Protein AF-A0A1G6NNX4-F1 (afdb_monomer)

Structure (mmCIF, N/CA/C/O backbone):
data_AF-A0A1G6NNX4-F1
#
_entry.id   AF-A0A1G6NNX4-F1
#
loop_
_atom_site.group_PDB
_atom_site.id
_atom_site.type_symbol
_atom_site.label_atom_id
_atom_site.label_alt_id
_atom_site.label_comp_id
_atom_site.label_asym_id
_atom_site.label_entity_id
_atom_site.label_seq_id
_atom_site.pdbx_PDB_ins_code
_atom_site.Cartn_x
_atom_site.Cartn_y
_atom_site.Cartn_z
_atom_site.occupancy
_atom_site.B_iso_or_equiv
_atom_site.auth_seq_id
_atom_site.auth_comp_id
_atom_site.auth_asym_id
_atom_site.auth_atom_id
_atom_site.pdbx_PDB_model_num
ATOM 1 N N . MET A 1 1 ? 12.485 6.547 -35.575 1.00 37.53 1 MET A N 1
ATOM 2 C CA . MET A 1 1 ? 11.291 5.793 -36.028 1.00 37.53 1 MET A CA 1
ATOM 3 C C . MET A 1 1 ? 10.672 5.077 -34.836 1.00 37.53 1 MET A C 1
ATOM 5 O O . MET A 1 1 ? 11.383 4.336 -34.169 1.00 37.53 1 MET A O 1
ATOM 9 N N . SER A 1 2 ? 9.394 5.328 -34.527 1.00 41.88 2 SER A N 1
ATOM 10 C CA . SER A 1 2 ? 8.688 4.638 -33.439 1.00 41.88 2 SER A CA 1
ATOM 11 C C . SER A 1 2 ? 8.308 3.219 -33.876 1.00 41.88 2 SER A C 1
ATOM 13 O O . SER A 1 2 ? 7.898 2.990 -35.013 1.00 41.88 2 SER A O 1
ATOM 15 N N . VAL A 1 3 ? 8.489 2.235 -32.994 1.00 42.22 3 VAL A N 1
ATOM 16 C CA . VAL A 1 3 ? 8.144 0.841 -33.306 1.00 42.22 3 VAL A CA 1
ATOM 17 C C . VAL A 1 3 ? 6.621 0.710 -33.440 1.00 42.22 3 VAL A C 1
ATOM 19 O O . VAL A 1 3 ? 5.869 1.110 -32.543 1.00 42.22 3 VAL A O 1
ATOM 22 N N . VAL A 1 4 ? 6.185 0.123 -34.560 1.00 41.25 4 VAL A N 1
ATOM 23 C CA . VAL A 1 4 ? 4.782 -0.152 -34.914 1.00 41.25 4 VAL A CA 1
ATOM 24 C C . VAL A 1 4 ? 4.083 -0.901 -33.771 1.00 41.25 4 VAL A C 1
ATOM 26 O O . VAL A 1 4 ? 4.628 -1.873 -33.249 1.00 41.25 4 VAL A O 1
ATOM 29 N N . LYS A 1 5 ? 2.873 -0.464 -33.375 1.00 49.34 5 LYS A N 1
ATOM 30 C CA . LYS A 1 5 ? 2.101 -1.022 -32.238 1.00 49.34 5 LYS A CA 1
ATOM 31 C C . LYS A 1 5 ? 2.010 -2.557 -32.246 1.00 49.34 5 LYS A C 1
ATOM 33 O O . LYS A 1 5 ? 2.054 -3.151 -31.176 1.00 49.34 5 LYS A O 1
ATOM 38 N N . SER A 1 6 ? 1.942 -3.178 -33.424 1.00 43.91 6 SER A N 1
ATOM 39 C CA . SER A 1 6 ? 1.841 -4.632 -33.621 1.00 43.91 6 SER A CA 1
ATOM 40 C C . SER A 1 6 ? 3.131 -5.416 -33.350 1.00 43.91 6 SER A C 1
ATOM 42 O O . SER A 1 6 ? 3.072 -6.627 -33.182 1.00 43.91 6 SER A O 1
ATOM 44 N N . ARG A 1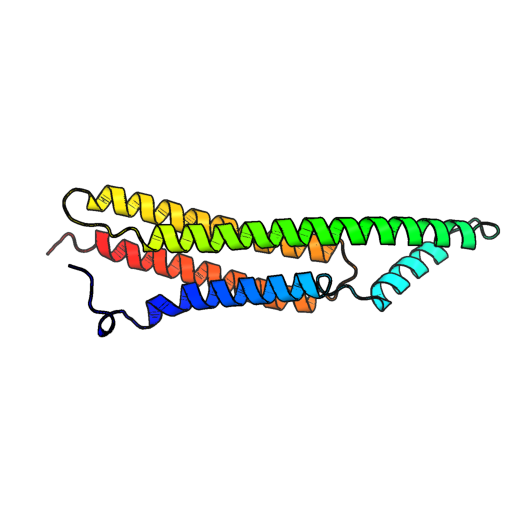 7 ? 4.294 -4.752 -33.286 1.00 41.12 7 ARG A N 1
ATOM 45 C CA . ARG A 1 7 ? 5.594 -5.371 -32.961 1.00 41.12 7 ARG A CA 1
ATOM 46 C C . ARG A 1 7 ? 6.024 -5.147 -31.510 1.00 41.12 7 ARG A C 1
ATOM 48 O O . ARG A 1 7 ? 7.146 -5.480 -31.136 1.00 41.12 7 ARG A O 1
ATOM 55 N N . ARG A 1 8 ? 5.155 -4.565 -30.679 1.00 49.53 8 ARG A N 1
ATOM 56 C CA . ARG A 1 8 ? 5.388 -4.472 -29.234 1.00 49.53 8 ARG A CA 1
ATOM 57 C C . ARG A 1 8 ? 5.114 -5.851 -28.644 1.00 49.53 8 ARG A C 1
ATOM 59 O O . ARG A 1 8 ? 3.991 -6.332 -28.751 1.00 49.53 8 ARG A O 1
ATOM 66 N N . SER A 1 9 ? 6.126 -6.480 -28.045 1.00 41.88 9 SER A N 1
ATOM 67 C CA . SER A 1 9 ? 5.921 -7.723 -27.294 1.00 41.88 9 SER A CA 1
ATOM 68 C C . SER A 1 9 ? 4.772 -7.521 -26.288 1.00 41.88 9 SER A C 1
ATOM 70 O O . SER A 1 9 ? 4.802 -6.520 -25.561 1.00 41.88 9 SER A O 1
ATOM 72 N N . PRO A 1 10 ? 3.763 -8.412 -26.233 1.00 43.78 10 PRO A N 1
ATOM 73 C CA . PRO A 1 10 ? 2.623 -8.291 -25.317 1.00 43.78 10 PRO A CA 1
ATOM 74 C C . PRO A 1 10 ? 3.049 -8.151 -23.843 1.00 43.78 10 PRO A C 1
ATOM 76 O O . PRO A 1 10 ? 2.385 -7.454 -23.076 1.00 43.78 10 PRO A O 1
ATOM 79 N N . HIS A 1 11 ? 4.229 -8.677 -23.494 1.00 47.66 11 HIS A N 1
ATOM 80 C CA . HIS A 1 11 ? 4.877 -8.559 -22.184 1.00 47.66 11 HIS A CA 1
ATOM 81 C C . HIS A 1 11 ? 5.121 -7.096 -21.733 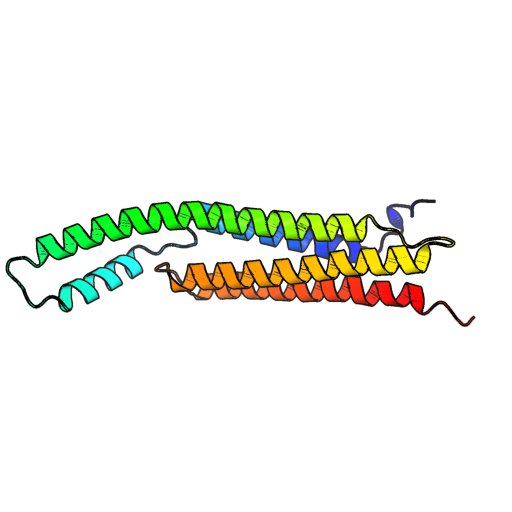1.00 47.66 11 HIS A C 1
ATOM 83 O O . HIS A 1 11 ? 5.230 -6.818 -20.539 1.00 47.66 11 HIS A O 1
ATOM 89 N N . ASN A 1 12 ? 5.165 -6.119 -22.650 1.00 54.16 12 ASN A N 1
ATOM 90 C CA . ASN A 1 12 ? 5.410 -4.712 -22.298 1.00 54.16 12 ASN A CA 1
ATOM 91 C C . ASN A 1 12 ? 4.206 -4.022 -21.628 1.00 54.16 12 ASN A C 1
ATOM 93 O O . ASN A 1 12 ? 4.378 -2.984 -20.991 1.00 54.16 12 ASN A O 1
ATOM 97 N N . PHE A 1 13 ? 2.992 -4.568 -21.759 1.00 68.31 13 PHE A N 1
ATOM 98 C CA . PHE A 1 13 ? 1.777 -3.955 -21.201 1.00 68.31 13 PHE A CA 1
ATOM 99 C C . PHE A 1 13 ? 1.342 -4.552 -19.858 1.00 68.31 13 PHE A C 1
ATOM 101 O O . PHE A 1 13 ? 0.475 -3.984 -19.189 1.00 68.31 13 PHE A O 1
ATOM 108 N N . GLU A 1 14 ? 1.945 -5.664 -19.440 1.00 85.38 14 GLU A N 1
ATOM 109 C CA . GLU A 1 14 ? 1.564 -6.369 -18.215 1.00 85.38 14 GLU A CA 1
ATOM 110 C C . GLU A 1 14 ? 1.992 -5.608 -16.960 1.00 85.38 14 GLU A C 1
ATOM 112 O O . GLU A 1 14 ? 1.170 -5.396 -16.070 1.00 85.38 14 GLU A O 1
ATOM 117 N N . THR A 1 15 ? 3.232 -5.110 -16.912 1.00 91.19 15 THR A N 1
ATOM 118 C CA . THR A 1 15 ? 3.739 -4.321 -15.777 1.00 91.19 15 THR A CA 1
ATOM 119 C C . THR A 1 15 ? 2.892 -3.070 -15.507 1.00 91.19 15 THR A C 1
ATOM 121 O O . THR A 1 15 ? 2.363 -2.953 -14.401 1.00 91.19 15 THR A O 1
ATOM 124 N N . PRO A 1 16 ? 2.645 -2.164 -16.480 1.00 91.19 16 PRO A N 1
ATOM 125 C CA . PRO A 1 16 ? 1.805 -0.992 -16.225 1.00 91.19 16 PRO A CA 1
ATOM 126 C C . PRO A 1 16 ? 0.355 -1.363 -15.879 1.00 91.19 16 PRO A C 1
ATOM 128 O O . PRO A 1 16 ? -0.298 -0.657 -15.108 1.00 91.19 16 PRO A O 1
ATOM 131 N N . ARG A 1 17 ? -0.174 -2.479 -16.404 1.00 92.50 17 ARG A N 1
ATOM 132 C CA . ARG A 1 17 ? -1.494 -2.991 -16.005 1.00 92.50 17 ARG A CA 1
ATOM 133 C C . ARG A 1 17 ? -1.503 -3.428 -14.539 1.00 92.50 17 ARG A C 1
ATOM 135 O O . ARG A 1 17 ? -2.420 -3.032 -13.822 1.00 92.50 17 ARG A O 1
ATOM 142 N N . LYS A 1 18 ? -0.495 -4.180 -14.090 1.00 94.94 18 LYS A N 1
ATOM 143 C CA . LYS A 1 18 ? -0.365 -4.630 -12.697 1.00 94.94 18 LYS A CA 1
ATOM 144 C C . LYS A 1 18 ? -0.232 -3.449 -11.735 1.00 94.94 18 LYS A C 1
ATOM 146 O O . LYS A 1 18 ? -0.946 -3.403 -10.739 1.00 94.94 18 LYS A O 1
ATOM 151 N N . LEU A 1 19 ? 0.578 -2.441 -12.072 1.00 96.19 19 LEU A N 1
ATOM 152 C CA . LEU A 1 19 ? 0.705 -1.218 -11.264 1.00 96.19 19 LEU A CA 1
ATOM 153 C C . LEU A 1 19 ? -0.636 -0.480 -11.110 1.00 96.19 19 LEU A C 1
ATOM 155 O O . LEU A 1 19 ? -0.984 -0.036 -10.015 1.00 96.19 19 LEU A O 1
ATOM 159 N N . ARG A 1 20 ? -1.436 -0.395 -12.184 1.00 95.31 20 ARG A N 1
ATOM 160 C CA . ARG A 1 20 ? -2.791 0.181 -12.123 1.00 95.31 20 ARG A CA 1
ATOM 161 C C . ARG A 1 20 ? -3.759 -0.660 -11.291 1.00 95.31 20 ARG A C 1
ATOM 163 O O . ARG A 1 20 ? -4.576 -0.083 -10.578 1.00 95.31 20 ARG A O 1
ATOM 170 N N . GLN A 1 21 ? -3.672 -1.989 -11.365 1.00 96.06 21 GLN A N 1
ATOM 171 C CA . GLN A 1 21 ? -4.478 -2.892 -10.535 1.00 96.06 21 GLN A CA 1
ATOM 172 C C . GLN A 1 21 ? -4.168 -2.705 -9.049 1.00 96.06 21 GLN A C 1
ATOM 174 O O . GLN A 1 21 ? -5.093 -2.496 -8.273 1.00 96.06 21 GLN A O 1
ATOM 179 N N . ILE A 1 22 ? -2.886 -2.664 -8.676 1.00 96.75 22 ILE A N 1
ATOM 180 C CA . ILE A 1 22 ? -2.453 -2.407 -7.295 1.00 96.75 22 ILE A CA 1
ATOM 181 C C . ILE A 1 22 ? -2.959 -1.045 -6.819 1.00 96.75 22 ILE A C 1
ATOM 183 O O . ILE A 1 22 ? -3.550 -0.945 -5.748 1.00 96.75 22 ILE A O 1
ATOM 187 N N . ARG A 1 23 ? -2.811 0.009 -7.635 1.00 97.06 23 ARG A N 1
ATOM 188 C CA . ARG A 1 23 ? -3.324 1.343 -7.288 1.00 97.06 23 ARG A CA 1
ATOM 189 C C . ARG A 1 23 ? -4.831 1.327 -7.037 1.00 97.06 23 ARG A C 1
ATOM 191 O O . ARG A 1 23 ? -5.293 1.972 -6.098 1.00 97.06 23 ARG A O 1
ATOM 198 N N . LYS A 1 24 ? -5.589 0.616 -7.876 1.00 96.75 24 LYS A N 1
ATOM 199 C CA . LYS A 1 24 ? -7.037 0.465 -7.712 1.00 96.75 24 LYS A CA 1
ATOM 200 C C . LYS A 1 24 ? -7.362 -0.266 -6.407 1.00 96.75 24 LYS A C 1
ATOM 202 O O . LYS A 1 24 ? -8.142 0.263 -5.627 1.00 96.75 24 LYS A O 1
ATOM 207 N N . ALA A 1 25 ? -6.706 -1.394 -6.143 1.00 95.56 25 ALA A N 1
ATOM 208 C CA . ALA A 1 25 ? -6.913 -2.183 -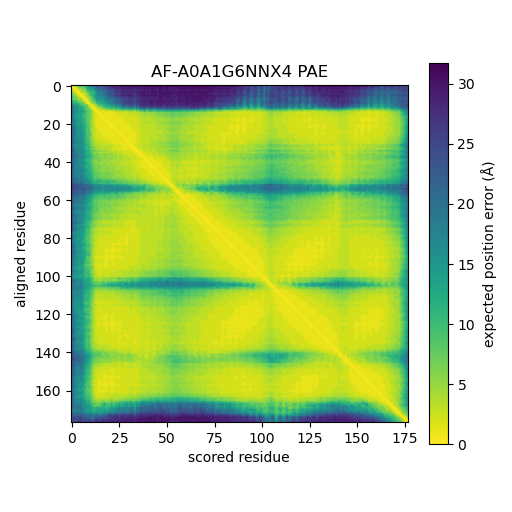4.932 1.00 95.56 25 ALA A CA 1
ATOM 209 C C . ALA A 1 25 ? -6.617 -1.373 -3.659 1.00 95.56 25 ALA A C 1
ATOM 211 O O . ALA A 1 25 ? -7.428 -1.351 -2.741 1.00 95.56 25 ALA A O 1
ATOM 212 N N . ILE A 1 26 ? -5.510 -0.625 -3.623 1.00 95.69 26 ILE A N 1
ATOM 213 C CA . ILE A 1 26 ? -5.164 0.242 -2.483 1.00 95.69 26 ILE A CA 1
ATOM 214 C C . ILE A 1 26 ? -6.184 1.373 -2.313 1.00 95.69 26 ILE A C 1
ATOM 216 O O . ILE A 1 26 ? -6.573 1.694 -1.194 1.00 95.69 26 ILE A O 1
ATOM 220 N N . THR A 1 27 ? -6.668 1.953 -3.415 1.00 95.69 27 THR A N 1
ATOM 221 C CA . THR A 1 27 ? -7.721 2.980 -3.357 1.00 95.69 27 THR A CA 1
ATOM 222 C C . THR A 1 27 ? -9.019 2.401 -2.789 1.00 95.69 27 THR A C 1
ATOM 224 O O . THR A 1 27 ? -9.650 3.028 -1.944 1.00 95.69 27 THR A O 1
ATOM 227 N N . GLU A 1 28 ? -9.405 1.196 -3.210 1.00 94.81 28 GLU A N 1
ATOM 228 C CA . GLU A 1 28 ? -10.568 0.481 -2.673 1.00 94.81 28 GLU A CA 1
ATOM 229 C C . GLU A 1 28 ? -10.382 0.126 -1.192 1.00 94.81 28 GLU A C 1
ATOM 231 O O . GLU A 1 28 ? -11.333 0.238 -0.420 1.00 94.81 28 GLU A O 1
ATOM 236 N N . MET A 1 29 ? -9.169 -0.242 -0.763 1.00 93.75 29 MET A N 1
ATOM 237 C CA . MET A 1 29 ? -8.858 -0.412 0.658 1.00 93.75 29 MET A CA 1
ATOM 238 C C . MET A 1 29 ? -9.078 0.898 1.415 1.00 93.75 29 MET A C 1
ATOM 240 O O . MET A 1 29 ? -9.809 0.889 2.398 1.00 93.75 29 MET A O 1
ATOM 244 N N . GLY A 1 30 ? -8.532 2.018 0.936 1.00 93.44 30 GLY A N 1
ATOM 245 C CA . GLY A 1 30 ? -8.702 3.332 1.563 1.00 93.44 30 GLY A CA 1
ATOM 246 C C . GLY A 1 30 ? -10.169 3.763 1.683 1.00 93.44 30 GLY A C 1
ATOM 247 O O . GLY A 1 30 ? -10.601 4.164 2.760 1.00 93.44 30 GLY A O 1
ATOM 248 N 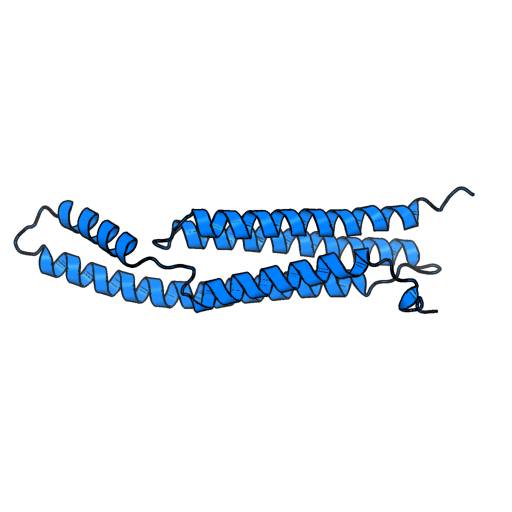N . ILE A 1 31 ? -10.967 3.599 0.618 1.00 92.31 31 ILE A N 1
ATOM 249 C CA . ILE A 1 31 ? -12.417 3.883 0.631 1.00 92.31 31 ILE A CA 1
ATOM 250 C C . ILE A 1 31 ? -13.136 3.060 1.710 1.00 92.31 31 ILE A C 1
ATOM 252 O O . ILE A 1 31 ? -14.022 3.569 2.390 1.00 92.31 31 ILE A O 1
ATOM 256 N N . ASN A 1 32 ? -12.726 1.806 1.901 1.00 91.50 32 ASN A N 1
ATOM 257 C CA . ASN A 1 32 ? -13.292 0.899 2.900 1.00 91.50 32 ASN A CA 1
ATOM 258 C C . ASN A 1 32 ? -12.605 1.007 4.276 1.00 91.50 32 ASN A C 1
ATOM 260 O O . ASN A 1 32 ? -12.593 0.039 5.040 1.00 91.50 32 ASN A O 1
ATOM 264 N N . GLY A 1 33 ? -11.977 2.147 4.588 1.00 92.06 33 GLY A N 1
ATOM 265 C CA . GLY A 1 33 ? -11.318 2.378 5.876 1.00 92.06 33 GLY A CA 1
ATOM 266 C C . GLY A 1 33 ? -10.180 1.396 6.148 1.00 92.06 33 GLY A C 1
ATOM 267 O O . GLY A 1 33 ? -10.007 0.938 7.275 1.00 92.06 33 GLY A O 1
ATOM 268 N N . PHE A 1 34 ? -9.462 0.992 5.099 1.00 92.94 34 PHE A N 1
ATOM 269 C CA . PHE A 1 34 ? -8.346 0.051 5.149 1.00 92.94 34 PHE A CA 1
ATOM 270 C C . PHE A 1 34 ? -8.699 -1.314 5.772 1.00 92.94 34 PHE A C 1
ATOM 272 O O . PHE A 1 34 ? -7.842 -2.041 6.277 1.00 92.94 34 PHE A O 1
ATOM 279 N N . GLY A 1 35 ? -9.975 -1.701 5.692 1.00 89.44 35 GLY A N 1
ATOM 280 C CA . GLY A 1 35 ? -10.465 -2.955 6.256 1.00 89.44 35 GLY A CA 1
ATOM 281 C C . GLY A 1 35 ? -10.651 -2.913 7.771 1.00 89.44 35 GLY A C 1
ATOM 282 O O . GLY A 1 35 ? -10.548 -3.966 8.402 1.00 89.44 35 GLY A O 1
ATOM 283 N N . TYR A 1 36 ? -10.906 -1.724 8.330 1.00 88.88 36 TYR A N 1
ATOM 284 C CA . TYR A 1 36 ? -11.307 -1.538 9.721 1.00 88.88 36 TYR A CA 1
ATOM 285 C C . TYR A 1 36 ? -12.402 -2.536 10.120 1.00 88.88 36 TYR A C 1
ATOM 287 O O . TYR A 1 36 ? -13.442 -2.650 9.468 1.00 88.88 36 TYR A O 1
ATOM 295 N N . ASP A 1 37 ? -12.152 -3.251 11.210 1.00 89.62 37 ASP A N 1
ATO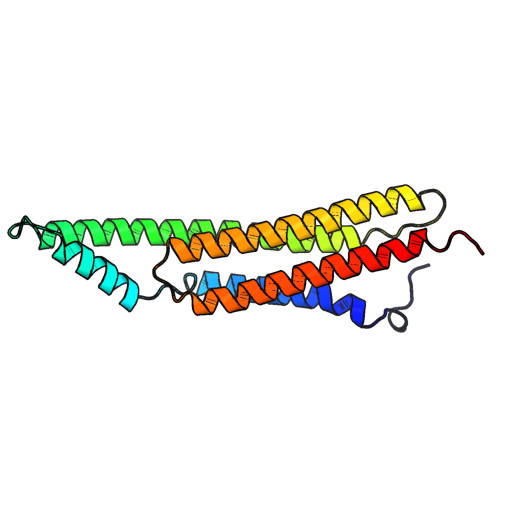M 296 C CA . ASP A 1 37 ? -13.013 -4.290 11.752 1.00 89.62 37 ASP A CA 1
ATOM 297 C C . ASP A 1 37 ? -13.556 -3.837 13.113 1.00 89.62 37 ASP A C 1
ATOM 299 O O . ASP A 1 37 ? -12.824 -3.702 14.103 1.00 89.62 37 ASP A O 1
ATOM 303 N N . LYS A 1 38 ? -14.870 -3.593 13.145 1.00 88.50 38 LYS A N 1
ATOM 304 C CA . LYS A 1 38 ? -15.576 -3.135 14.342 1.00 88.50 38 LYS A CA 1
ATOM 305 C C . LYS A 1 38 ? -15.507 -4.167 15.466 1.00 88.50 38 LYS A C 1
ATOM 307 O O . LYS A 1 38 ? -15.324 -3.779 16.613 1.00 88.50 38 LYS A O 1
ATOM 312 N N . GLU A 1 39 ? -15.619 -5.458 15.171 1.00 90.69 39 GLU A N 1
ATOM 313 C CA . GLU A 1 39 ? -15.599 -6.505 16.199 1.00 90.69 39 GLU A CA 1
ATOM 314 C C . GLU A 1 39 ? -14.225 -6.580 16.866 1.00 90.69 39 GLU A C 1
ATOM 316 O O . GLU A 1 39 ? -14.114 -6.635 18.092 1.00 90.69 39 GLU A O 1
ATOM 321 N N . ARG A 1 40 ? -13.153 -6.477 16.071 1.00 90.50 40 ARG A N 1
ATOM 322 C CA . ARG A 1 40 ? -11.783 -6.400 16.603 1.00 90.50 40 ARG A CA 1
ATOM 323 C C . ARG A 1 40 ? -11.550 -5.138 17.418 1.00 90.50 40 ARG A C 1
ATOM 325 O O . ARG A 1 40 ? -10.841 -5.193 18.424 1.00 90.50 40 ARG A O 1
ATOM 332 N N . TYR A 1 41 ? -12.109 -4.010 16.990 1.00 91.56 41 TYR A N 1
ATOM 333 C CA . TYR A 1 41 ? -12.053 -2.775 17.763 1.00 91.56 41 TYR A CA 1
ATOM 334 C C . TYR A 1 41 ? -12.747 -2.937 19.120 1.00 91.56 41 TYR A C 1
ATOM 336 O O . TYR A 1 41 ? -12.137 -2.650 20.148 1.00 91.56 41 TYR A O 1
ATOM 344 N N . GLU A 1 42 ? -13.971 -3.464 19.138 1.00 91.25 42 GLU A N 1
ATOM 345 C CA . GLU A 1 42 ? -14.719 -3.701 20.375 1.00 91.25 42 GLU A CA 1
ATOM 346 C C . GLU A 1 42 ? -13.978 -4.668 21.307 1.00 91.25 42 GLU A C 1
ATOM 348 O O . GLU A 1 42 ? -13.848 -4.393 22.497 1.00 91.25 42 GLU A O 1
ATOM 353 N N . ALA A 1 43 ? -13.367 -5.732 20.776 1.00 91.88 43 ALA A N 1
ATOM 354 C CA . ALA A 1 43 ? -12.530 -6.638 21.562 1.00 91.88 43 ALA A CA 1
ATOM 355 C C . ALA A 1 43 ? -11.295 -5.945 22.176 1.00 91.88 43 ALA A C 1
ATOM 357 O O . ALA A 1 43 ? -10.898 -6.270 23.297 1.00 91.88 43 ALA A O 1
ATOM 358 N N . ARG A 1 44 ? -10.674 -4.979 21.476 1.00 90.62 44 ARG A N 1
ATOM 359 C CA . ARG A 1 44 ? -9.586 -4.155 22.041 1.00 90.62 44 ARG A CA 1
ATOM 360 C C . ARG A 1 44 ? -10.099 -3.265 23.176 1.00 90.62 44 ARG A C 1
ATOM 362 O O . ARG A 1 44 ? -9.436 -3.173 24.207 1.00 90.62 44 ARG A O 1
ATOM 369 N N . ILE A 1 45 ? -11.266 -2.643 23.004 1.00 92.19 45 ILE A N 1
ATOM 370 C CA . ILE A 1 45 ? -11.884 -1.812 24.045 1.00 92.19 45 ILE A CA 1
ATOM 371 C C . ILE A 1 45 ? -12.280 -2.652 25.259 1.00 92.19 45 ILE A C 1
ATOM 373 O O . ILE A 1 45 ? -12.041 -2.217 26.380 1.00 92.19 45 ILE A O 1
ATOM 377 N N . GLN A 1 46 ? -12.814 -3.859 25.061 1.00 91.31 46 GLN A N 1
ATOM 378 C CA . GLN A 1 46 ? -13.172 -4.750 26.163 1.00 91.31 46 GLN A CA 1
ATOM 379 C C . GLN A 1 46 ? -11.942 -5.130 26.990 1.00 91.31 46 GLN A C 1
ATOM 381 O O . GLN A 1 46 ? -11.952 -4.961 28.202 1.00 91.31 46 GLN A O 1
ATOM 386 N N . LYS A 1 47 ? -10.837 -5.522 26.341 1.00 91.94 47 LYS A N 1
ATOM 387 C CA . LYS A 1 47 ? -9.569 -5.796 27.039 1.00 91.94 47 LYS A CA 1
ATOM 388 C C . LYS A 1 47 ? -9.066 -4.595 27.839 1.00 91.94 47 LYS A C 1
ATOM 390 O O . LYS A 1 47 ? -8.560 -4.760 28.944 1.00 91.94 47 LYS A O 1
ATOM 395 N N . PHE A 1 48 ? -9.202 -3.389 27.287 1.00 90.25 48 PHE A N 1
ATOM 396 C CA . PHE A 1 48 ? -8.886 -2.165 28.017 1.00 90.25 48 PHE A CA 1
ATOM 397 C C . PHE A 1 48 ? -9.819 -1.980 29.220 1.00 90.25 48 PHE A C 1
ATOM 399 O O . PHE A 1 48 ? -9.336 -1.747 30.323 1.00 90.25 48 PHE A O 1
ATOM 406 N N . ALA A 1 49 ? -11.129 -2.154 29.044 1.00 90.44 49 ALA A N 1
ATOM 407 C CA . ALA A 1 49 ? -12.107 -2.051 30.120 1.00 90.44 49 ALA A CA 1
ATOM 408 C C . ALA A 1 49 ? -11.843 -3.063 31.248 1.00 90.44 49 ALA A C 1
ATOM 410 O O . ALA A 1 49 ? -11.985 -2.727 32.422 1.00 90.44 49 ALA A O 1
ATOM 411 N N . ASP A 1 50 ? -11.428 -4.282 30.909 1.00 91.31 50 ASP A N 1
ATOM 412 C CA . ASP A 1 50 ? -11.088 -5.332 31.874 1.00 91.31 50 ASP A CA 1
ATOM 413 C C . ASP A 1 50 ? -9.816 -5.005 32.672 1.00 91.31 50 ASP A C 1
ATOM 415 O O . ASP A 1 50 ? -9.668 -5.455 33.805 1.00 91.31 50 ASP A O 1
ATOM 419 N N . SER A 1 51 ? -8.919 -4.180 32.120 1.00 90.31 51 SER A N 1
ATOM 420 C CA . SER A 1 51 ? -7.701 -3.723 32.805 1.00 90.31 51 SER A CA 1
ATOM 421 C C . SER A 1 51 ? -7.925 -2.575 33.802 1.00 90.31 51 SER A C 1
ATOM 423 O O . SER A 1 51 ? -7.017 -2.231 34.560 1.00 90.31 51 SER A O 1
ATOM 425 N N . ILE A 1 52 ? -9.117 -1.965 33.818 1.00 90.62 52 ILE A N 1
ATOM 426 C CA . ILE A 1 52 ? -9.432 -0.833 34.697 1.00 90.62 52 ILE A CA 1
ATOM 427 C C . ILE A 1 52 ? -9.755 -1.339 36.105 1.00 90.62 52 ILE A C 1
ATOM 429 O O . ILE A 1 52 ? -10.717 -2.076 36.309 1.00 90.62 52 ILE A O 1
ATOM 433 N N . THR A 1 53 ? -8.989 -0.873 37.091 1.00 86.94 53 THR A N 1
ATOM 434 C CA . THR A 1 53 ? -9.171 -1.196 38.516 1.00 86.94 53 THR A CA 1
ATOM 435 C C . THR A 1 53 ? -10.123 -0.244 39.247 1.00 86.94 53 THR A C 1
ATOM 437 O O . THR A 1 53 ? -10.687 -0.609 40.275 1.00 86.94 53 THR A O 1
ATOM 440 N N . ASN A 1 54 ? -10.328 0.973 38.731 1.00 83.62 54 ASN A N 1
ATOM 441 C CA . ASN A 1 54 ? -11.280 1.936 39.286 1.00 83.62 54 ASN A CA 1
ATOM 442 C C . ASN A 1 54 ? -12.687 1.671 38.728 1.00 83.62 54 ASN A C 1
ATOM 444 O O . ASN A 1 54 ? -13.049 2.180 37.666 1.00 83.62 54 ASN A O 1
ATOM 448 N N . PHE A 1 55 ? -13.461 0.857 39.445 1.00 80.31 55 PHE A N 1
ATOM 449 C CA . PHE A 1 55 ? -14.793 0.426 39.018 1.00 80.31 55 PHE A CA 1
ATOM 450 C C . PHE A 1 55 ? -15.826 1.561 38.973 1.00 80.31 55 PHE A C 1
ATOM 452 O O . PHE A 1 55 ? -16.667 1.554 38.081 1.00 80.31 55 PHE A O 1
ATOM 459 N N . GLU A 1 56 ? -15.738 2.556 39.862 1.00 82.75 56 GLU A N 1
ATOM 460 C CA . GLU A 1 56 ? -16.695 3.676 39.920 1.00 82.75 56 GLU A CA 1
ATOM 461 C C . GLU A 1 56 ? -16.627 4.569 38.679 1.00 82.75 56 GLU A C 1
ATOM 463 O O . GLU A 1 56 ? -17.643 5.068 38.207 1.00 82.75 56 GLU A O 1
ATOM 468 N N . ARG A 1 57 ? -15.426 4.746 38.119 1.00 86.94 57 ARG A N 1
ATOM 469 C CA . ARG A 1 57 ? -15.196 5.585 36.932 1.00 86.94 57 ARG A CA 1
ATOM 470 C C . ARG A 1 57 ? -14.965 4.782 35.658 1.00 86.94 57 ARG A C 1
ATOM 472 O O . ARG A 1 57 ? -14.589 5.351 34.633 1.00 86.94 57 ARG A O 1
ATOM 479 N N . LYS A 1 58 ? -15.157 3.462 35.707 1.00 87.44 58 LYS A N 1
ATOM 480 C CA . LYS A 1 58 ? -14.858 2.555 34.593 1.00 87.44 58 LYS A CA 1
ATOM 481 C C . LYS A 1 58 ? -15.568 2.986 33.312 1.00 87.44 58 LYS A C 1
ATOM 483 O O . LYS A 1 58 ? -14.919 3.126 32.276 1.00 87.44 58 LYS A O 1
ATOM 488 N N . ASP A 1 59 ? -16.864 3.264 33.403 1.00 88.25 59 ASP A N 1
ATOM 489 C CA . ASP A 1 59 ? -17.681 3.636 32.248 1.00 88.25 59 ASP A CA 1
ATOM 490 C C . ASP A 1 59 ? -17.265 4.992 31.659 1.00 88.25 59 ASP A C 1
ATOM 492 O O . ASP A 1 59 ? -17.131 5.121 30.441 1.00 88.25 59 ASP A O 1
ATOM 496 N N . GLU A 1 60 ? -16.952 5.978 32.507 1.00 91.50 60 GLU A N 1
ATOM 497 C CA . GLU A 1 60 ? -16.439 7.287 32.075 1.00 91.50 60 GLU A CA 1
ATOM 498 C C . GLU A 1 60 ? -15.099 7.163 31.334 1.00 91.50 60 GLU A C 1
ATOM 500 O O . GLU A 1 60 ? -14.893 7.776 30.282 1.00 91.50 60 GLU A O 1
ATOM 505 N N . ILE A 1 61 ? -14.175 6.357 31.871 1.00 90.00 61 ILE A N 1
ATOM 506 C CA . ILE A 1 61 ? -12.842 6.142 31.294 1.00 90.00 61 ILE A CA 1
ATOM 507 C C . ILE A 1 61 ? -12.961 5.446 29.935 1.00 90.00 61 ILE A C 1
ATOM 509 O O . ILE A 1 61 ? -12.323 5.867 28.965 1.00 90.00 61 ILE A O 1
ATOM 513 N N . VAL A 1 62 ? -13.799 4.410 29.840 1.00 91.94 62 VAL A N 1
ATOM 514 C CA . VAL A 1 62 ? -14.053 3.694 28.583 1.00 91.94 62 VAL A CA 1
ATOM 515 C C . VAL A 1 62 ? -14.702 4.619 27.551 1.00 91.94 62 VAL A C 1
ATOM 517 O O . VAL A 1 62 ? -14.269 4.627 26.397 1.00 91.94 62 VAL A O 1
ATOM 520 N N . ALA A 1 63 ? -15.684 5.435 27.943 1.00 92.00 63 ALA A N 1
ATOM 521 C CA . ALA A 1 63 ? -16.329 6.397 27.051 1.00 92.00 63 ALA A CA 1
ATOM 522 C C . ALA A 1 63 ? -15.335 7.444 26.518 1.00 92.00 63 ALA A C 1
ATOM 524 O O . ALA A 1 63 ? -15.271 7.681 25.310 1.00 92.00 63 ALA A O 1
ATOM 525 N N . SER A 1 64 ? -14.492 8.008 27.390 1.00 91.69 64 SER A N 1
ATOM 526 C CA . SER A 1 64 ? -13.442 8.953 26.987 1.00 91.69 64 SER A CA 1
ATOM 527 C C . SER A 1 64 ? -12.435 8.318 26.020 1.00 91.69 64 SER A C 1
ATOM 529 O O . SER A 1 64 ? -12.053 8.934 25.023 1.00 91.69 64 SER A O 1
ATOM 531 N N . MET A 1 65 ? -12.025 7.071 26.274 1.00 89.88 65 MET A N 1
ATOM 532 C CA . MET A 1 65 ? -11.113 6.329 25.399 1.00 89.88 65 MET A CA 1
ATOM 533 C C . MET A 1 65 ? -11.732 6.060 24.022 1.00 89.88 65 MET A C 1
ATOM 535 O O . MET A 1 65 ? -11.054 6.205 23.005 1.00 89.88 65 MET A O 1
ATOM 539 N N . ARG A 1 66 ? -13.022 5.706 23.967 1.00 93.00 66 ARG A N 1
ATOM 540 C CA . ARG A 1 66 ? -13.746 5.511 22.702 1.00 93.00 66 ARG A CA 1
ATOM 541 C C . ARG A 1 66 ? -13.749 6.778 21.857 1.00 93.00 66 ARG A C 1
ATOM 543 O O . ARG A 1 66 ? -13.429 6.699 20.673 1.00 93.00 66 ARG A O 1
ATOM 550 N N . GLU A 1 67 ? -14.043 7.927 22.460 1.00 91.94 67 GLU A N 1
ATOM 551 C CA . GLU A 1 67 ? -14.079 9.201 21.737 1.00 91.94 67 GLU A CA 1
ATOM 552 C C . GLU A 1 67 ? -12.695 9.582 21.192 1.00 91.94 67 GLU A C 1
ATOM 554 O O . GLU A 1 67 ? -12.553 9.888 20.007 1.00 91.94 67 GLU A O 1
ATOM 559 N N . LYS A 1 68 ? -11.645 9.450 22.015 1.00 90.56 68 LYS A N 1
ATOM 560 C CA . LYS A 1 68 ? -10.258 9.689 21.582 1.00 90.56 68 LYS A CA 1
ATOM 561 C C . LYS A 1 68 ? -9.843 8.757 20.445 1.00 90.56 68 LYS A C 1
ATOM 563 O O . LYS A 1 68 ? -9.293 9.217 19.449 1.00 90.56 68 LYS A O 1
ATOM 568 N N . ASN A 1 69 ? -10.143 7.463 20.562 1.00 90.94 69 ASN A N 1
ATOM 569 C CA . ASN A 1 69 ? -9.828 6.479 19.527 1.00 90.94 69 ASN A CA 1
ATOM 570 C C . ASN A 1 69 ? -10.579 6.759 18.223 1.00 90.94 69 ASN A C 1
ATOM 572 O O . ASN A 1 69 ? -10.004 6.621 17.148 1.00 90.94 69 ASN A O 1
ATOM 576 N N . LYS A 1 70 ? -11.851 7.160 18.300 1.00 90.00 70 LYS A N 1
ATOM 577 C CA . LYS A 1 70 ? -12.655 7.513 17.127 1.00 90.00 70 LYS A CA 1
ATOM 578 C C . LYS A 1 70 ? -12.066 8.718 16.395 1.00 90.00 70 LYS A C 1
ATOM 580 O O . LYS A 1 70 ? -11.883 8.651 15.181 1.00 90.00 70 LYS A O 1
ATOM 585 N N . ALA A 1 71 ? -11.740 9.786 17.125 1.00 91.88 71 ALA A N 1
ATOM 586 C CA . ALA A 1 71 ? -11.109 10.972 16.554 1.00 91.88 71 ALA A CA 1
ATOM 587 C C . ALA A 1 71 ? -9.746 10.636 15.926 1.00 91.88 71 ALA A C 1
ATOM 589 O O . ALA A 1 71 ? -9.482 11.008 14.783 1.00 91.88 71 ALA A O 1
ATOM 590 N N . TYR A 1 72 ? -8.919 9.862 16.636 1.00 92.38 72 TYR A N 1
ATOM 591 C CA . TYR A 1 72 ? -7.618 9.420 16.141 1.00 92.38 72 TYR A CA 1
ATOM 592 C C . TYR A 1 72 ? -7.740 8.594 14.858 1.00 92.38 72 TYR A C 1
ATOM 594 O O . TYR A 1 72 ? -7.109 8.932 13.863 1.00 92.38 72 TYR A O 1
ATOM 602 N N . TYR A 1 73 ? -8.584 7.555 14.836 1.00 92.38 73 TYR A N 1
ATOM 603 C CA . TYR A 1 73 ? -8.739 6.714 13.648 1.00 92.38 73 TYR A CA 1
ATOM 604 C C . TYR A 1 73 ? -9.314 7.472 12.456 1.00 92.38 73 TYR A C 1
ATOM 606 O O . TYR A 1 73 ? -8.909 7.204 11.330 1.00 92.38 73 TYR A O 1
ATOM 614 N N . SER A 1 74 ? -10.215 8.430 12.679 1.00 91.38 74 SER A N 1
ATOM 615 C CA . SER A 1 74 ? -10.727 9.276 11.600 1.00 91.38 74 SER A CA 1
ATOM 616 C C . SER A 1 74 ? -9.609 10.095 10.946 1.00 91.38 74 SER A C 1
ATOM 618 O O . SER A 1 74 ? -9.506 10.118 9.720 1.00 91.38 74 SER A O 1
ATOM 620 N N . ASN A 1 75 ? -8.761 10.739 11.752 1.00 94.31 75 ASN A N 1
ATOM 621 C CA . ASN A 1 75 ? -7.647 11.544 11.246 1.00 94.31 75 ASN A CA 1
ATOM 622 C C . ASN A 1 75 ? -6.577 10.666 10.590 1.00 94.31 75 ASN A C 1
ATOM 624 O O . ASN A 1 75 ? -6.167 10.937 9.466 1.00 94.31 75 ASN A O 1
ATOM 628 N N . PHE A 1 76 ? -6.216 9.563 11.247 1.00 94.62 76 PHE A N 1
ATOM 629 C CA . PHE A 1 76 ? -5.273 8.577 10.732 1.00 94.62 76 PHE A CA 1
ATOM 630 C C . PHE A 1 76 ? -5.707 8.051 9.360 1.00 94.62 76 PHE A C 1
ATOM 632 O O . PHE A 1 76 ? -4.947 8.108 8.403 1.00 94.62 76 PHE A O 1
ATOM 639 N N . LEU A 1 77 ? -6.962 7.611 9.214 1.00 94.44 77 LEU A N 1
ATOM 640 C CA . LEU A 1 77 ? -7.473 7.129 7.928 1.00 94.44 77 LEU A CA 1
ATOM 641 C C . LEU A 1 77 ? -7.377 8.195 6.834 1.00 94.44 77 LEU A C 1
ATOM 643 O O . LEU A 1 77 ? -7.035 7.870 5.699 1.00 94.44 77 LEU A O 1
ATOM 647 N N . HIS A 1 78 ? -7.674 9.454 7.156 1.00 94.75 78 HIS A N 1
ATOM 648 C CA . HIS A 1 78 ? -7.568 10.540 6.190 1.00 94.75 78 HIS A CA 1
ATOM 649 C C . HIS A 1 78 ? -6.126 10.729 5.699 1.00 94.75 78 HIS A C 1
ATOM 651 O O . HIS A 1 78 ? -5.893 10.763 4.489 1.00 94.75 78 HIS A O 1
ATOM 657 N N . GLU A 1 79 ? -5.172 10.809 6.624 1.00 96.50 79 GLU A N 1
ATOM 658 C CA . GLU A 1 79 ? -3.748 10.976 6.322 1.00 96.50 79 GLU A CA 1
ATOM 659 C C . GLU A 1 79 ? -3.214 9.803 5.491 1.00 96.50 79 GLU A C 1
ATOM 661 O O . GLU A 1 79 ? -2.633 10.006 4.422 1.00 96.50 79 GLU A O 1
ATOM 666 N N . GLU A 1 80 ? -3.514 8.573 5.900 1.00 96.12 80 GLU A N 1
ATOM 667 C CA . GLU A 1 80 ? -3.039 7.363 5.230 1.00 96.12 80 GLU A CA 1
ATOM 668 C C . GLU A 1 80 ? -3.609 7.197 3.816 1.00 96.12 80 GLU A C 1
ATOM 670 O O . GLU A 1 80 ? -2.915 6.758 2.894 1.00 96.12 80 GLU A O 1
ATOM 675 N N . ILE A 1 81 ? -4.861 7.607 3.578 1.00 96.25 81 ILE A N 1
ATOM 676 C CA . ILE A 1 81 ? -5.434 7.637 2.223 1.00 96.25 81 ILE A CA 1
ATOM 677 C C . ILE A 1 81 ? -4.644 8.597 1.324 1.00 96.25 81 ILE A C 1
ATOM 679 O O . ILE A 1 81 ? -4.405 8.292 0.151 1.00 96.25 81 ILE A O 1
ATOM 683 N N . VAL A 1 82 ? -4.243 9.759 1.844 1.00 97.25 82 VAL A N 1
ATOM 684 C CA . VAL A 1 82 ? -3.464 10.746 1.085 1.00 97.25 82 VAL A CA 1
ATOM 685 C C . VAL A 1 82 ? -2.060 10.212 0.800 1.00 97.25 82 VAL A C 1
ATOM 687 O O . VAL A 1 82 ? -1.651 10.182 -0.364 1.00 97.25 82 VAL A O 1
ATOM 690 N N . ILE A 1 83 ? -1.366 9.712 1.824 1.00 97.81 83 ILE A N 1
ATOM 691 C CA . ILE A 1 83 ? 0.004 9.187 1.725 1.00 97.81 83 ILE A CA 1
ATOM 692 C C . ILE A 1 83 ? 0.073 8.028 0.727 1.00 97.81 83 ILE A C 1
ATOM 694 O O . ILE A 1 83 ? 0.836 8.075 -0.243 1.00 97.81 83 ILE A O 1
ATOM 698 N N . THR A 1 84 ? -0.769 7.006 0.898 1.00 97.62 84 THR A N 1
ATOM 699 C CA . THR A 1 84 ? -0.773 5.825 0.018 1.00 97.62 84 THR A CA 1
ATOM 700 C C . THR A 1 84 ? -1.106 6.186 -1.433 1.00 97.62 84 THR A C 1
ATOM 702 O O . THR A 1 84 ? -0.491 5.663 -2.371 1.00 97.62 84 THR A O 1
ATOM 705 N N . ARG A 1 85 ? -2.033 7.130 -1.653 1.00 96.75 85 ARG A N 1
ATOM 706 C CA . ARG A 1 85 ? -2.365 7.649 -2.988 1.00 96.75 85 ARG A CA 1
ATOM 707 C C . ARG A 1 85 ? -1.178 8.358 -3.629 1.00 96.75 85 ARG A C 1
ATOM 709 O O . ARG A 1 85 ? -0.952 8.177 -4.830 1.00 96.75 85 ARG A O 1
ATOM 716 N N . ASP A 1 86 ? -0.443 9.158 -2.868 1.00 98.25 86 ASP A N 1
ATOM 717 C CA . ASP A 1 86 ? 0.709 9.904 -3.365 1.00 98.25 86 ASP A CA 1
ATOM 718 C C . ASP A 1 86 ? 1.889 8.990 -3.686 1.00 98.25 86 ASP A C 1
ATOM 720 O O . ASP A 1 86 ? 2.483 9.129 -4.757 1.00 98.25 86 ASP A O 1
ATOM 724 N N . ILE A 1 87 ? 2.159 7.976 -2.861 1.00 98.44 87 ILE A N 1
ATOM 725 C CA . ILE A 1 87 ? 3.162 6.957 -3.191 1.00 98.44 87 ILE A CA 1
ATOM 726 C C . ILE A 1 87 ? 2.783 6.239 -4.491 1.00 98.44 87 ILE A C 1
ATOM 728 O O . ILE A 1 87 ? 3.600 6.143 -5.406 1.00 98.44 87 ILE A O 1
ATOM 732 N N . MET A 1 88 ? 1.526 5.808 -4.649 1.00 97.94 88 MET A N 1
ATOM 733 C CA . MET A 1 88 ? 1.093 5.133 -5.879 1.00 97.94 88 MET A CA 1
ATOM 734 C C . MET A 1 88 ? 1.114 6.038 -7.119 1.00 97.94 88 MET A C 1
ATOM 736 O O . MET A 1 88 ? 1.287 5.543 -8.238 1.00 97.94 88 MET A O 1
ATOM 740 N N . ARG A 1 89 ? 0.953 7.358 -6.959 1.00 97.62 89 ARG A N 1
ATOM 741 C CA . ARG A 1 89 ? 1.183 8.325 -8.045 1.00 97.62 89 ARG A CA 1
ATOM 742 C C . ARG A 1 89 ? 2.654 8.340 -8.454 1.00 97.62 89 ARG A C 1
ATOM 744 O O . ARG A 1 89 ? 2.918 8.271 -9.651 1.00 97.62 89 ARG A O 1
ATOM 751 N N . LYS A 1 90 ? 3.580 8.366 -7.490 1.00 98.44 90 LYS A N 1
ATOM 752 C CA . LYS A 1 90 ? 5.029 8.324 -7.747 1.00 98.44 90 LYS A CA 1
ATOM 753 C C . LYS A 1 90 ? 5.452 7.023 -8.427 1.00 98.44 90 LYS A C 1
ATOM 755 O O . LYS A 1 90 ? 6.098 7.093 -9.462 1.00 98.44 90 LYS A O 1
ATOM 760 N N . VAL A 1 91 ? 4.981 5.863 -7.952 1.00 98.25 91 VAL A N 1
ATOM 761 C CA . VAL A 1 91 ? 5.219 4.554 -8.601 1.00 98.25 91 VAL A CA 1
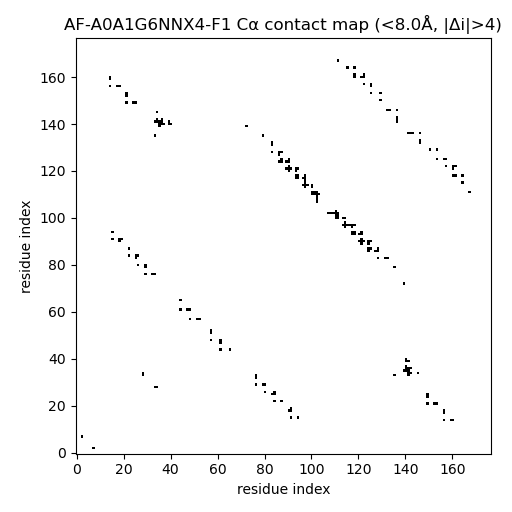ATOM 762 C C . VAL A 1 91 ? 4.895 4.604 -10.097 1.00 98.25 91 VAL A C 1
ATOM 764 O O . VAL A 1 91 ? 5.703 4.204 -10.932 1.00 98.25 91 VAL A O 1
ATOM 767 N N . ILE A 1 92 ? 3.703 5.094 -10.449 1.00 96.62 92 ILE A N 1
ATOM 768 C CA . ILE A 1 92 ? 3.273 5.156 -11.851 1.00 96.62 92 ILE A CA 1
ATOM 769 C C . ILE A 1 92 ? 4.081 6.200 -12.623 1.00 96.62 92 ILE A C 1
ATOM 771 O O . ILE A 1 92 ? 4.478 5.927 -13.751 1.00 96.62 92 ILE A O 1
ATOM 775 N N . CYS A 1 93 ? 4.331 7.368 -12.030 1.00 96.94 93 CYS A N 1
ATOM 776 C CA . CYS A 1 93 ? 5.096 8.443 -12.657 1.00 96.94 93 CYS A CA 1
ATOM 777 C C . CYS A 1 93 ? 6.503 7.970 -13.041 1.00 96.94 93 CYS A C 1
ATOM 779 O O . CYS A 1 93 ? 6.863 8.025 -14.212 1.00 96.94 93 CYS A O 1
ATOM 781 N N . GLU A 1 94 ? 7.246 7.408 -12.087 1.00 97.62 94 GLU A N 1
ATOM 782 C CA . GLU A 1 94 ? 8.604 6.906 -12.312 1.00 97.62 94 GLU A CA 1
ATOM 783 C C . GLU A 1 94 ? 8.637 5.801 -13.372 1.00 97.62 94 GLU A C 1
ATOM 785 O O . GLU A 1 94 ? 9.480 5.802 -14.271 1.00 97.62 94 GLU A O 1
ATOM 790 N N . PHE A 1 95 ? 7.671 4.879 -13.336 1.00 95.50 95 PHE A N 1
ATOM 791 C CA . PHE A 1 95 ? 7.589 3.824 -14.340 1.00 95.50 95 PHE A CA 1
ATOM 792 C C . PHE A 1 95 ? 7.325 4.368 -15.752 1.00 95.50 95 PHE A C 1
ATOM 794 O O . PHE A 1 95 ? 7.946 3.916 -16.717 1.00 95.50 95 PHE A O 1
ATOM 801 N N . GLU A 1 96 ? 6.399 5.316 -15.902 1.00 92.31 96 GLU A N 1
ATOM 802 C CA . GLU A 1 96 ? 6.064 5.908 -17.202 1.00 92.31 96 GLU A CA 1
ATOM 803 C C . GLU A 1 96 ? 7.207 6.794 -17.725 1.00 92.31 96 GLU A C 1
ATOM 805 O O . GLU A 1 96 ? 7.560 6.679 -18.901 1.00 92.31 96 GLU A O 1
ATOM 810 N N . ILE A 1 97 ? 7.861 7.587 -16.863 1.00 93.44 97 ILE A N 1
ATOM 811 C CA . ILE A 1 97 ? 9.041 8.382 -17.240 1.00 93.44 97 ILE A CA 1
ATOM 812 C C . ILE A 1 97 ? 10.152 7.450 -17.729 1.00 93.44 97 ILE A C 1
ATOM 814 O O . ILE A 1 97 ? 10.605 7.581 -18.869 1.00 93.44 97 ILE A O 1
ATOM 818 N N . GLY A 1 98 ? 10.512 6.433 -16.940 1.00 91.50 98 GLY A N 1
ATOM 819 C CA . GLY A 1 98 ? 11.531 5.454 -17.316 1.00 91.50 98 GLY A CA 1
ATOM 820 C C . GLY A 1 98 ? 11.230 4.750 -18.644 1.00 91.50 98 GLY A C 1
ATOM 821 O O . GLY A 1 98 ? 12.133 4.508 -19.445 1.00 91.50 98 GLY A O 1
ATOM 822 N N . ASN A 1 99 ? 9.963 4.443 -18.933 1.00 88.19 99 ASN A N 1
ATOM 823 C CA . ASN A 1 99 ? 9.583 3.822 -20.205 1.00 88.19 99 ASN A CA 1
ATOM 824 C C . ASN A 1 99 ? 9.485 4.789 -21.385 1.00 88.19 99 ASN A C 1
ATOM 826 O O . ASN A 1 99 ? 9.551 4.328 -22.528 1.00 88.19 99 ASN A O 1
ATOM 830 N N . SER A 1 100 ? 9.344 6.090 -21.135 1.00 87.12 100 SER A N 1
ATOM 831 C CA . SER A 1 100 ? 9.359 7.109 -22.186 1.00 87.12 100 SER A CA 1
ATOM 832 C C . SER A 1 100 ? 10.770 7.385 -22.720 1.00 87.12 100 SER A C 1
ATOM 834 O O . SER A 1 100 ? 10.916 7.794 -23.871 1.00 87.12 100 SER A O 1
ATOM 836 N N . ILE A 1 101 ? 11.809 7.068 -21.939 1.00 86.88 101 ILE A N 1
ATOM 837 C CA . ILE A 1 101 ? 13.212 7.189 -22.351 1.00 86.88 101 ILE A CA 1
ATOM 838 C C . ILE A 1 101 ? 13.592 6.054 -23.320 1.00 86.88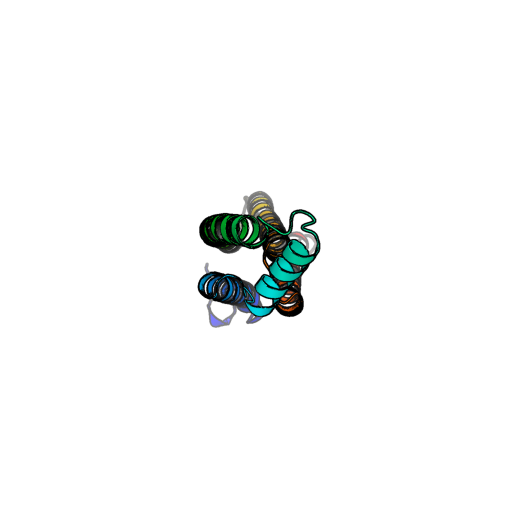 101 ILE A C 1
ATOM 840 O O . ILE A 1 101 ? 13.525 4.859 -22.987 1.00 86.88 101 ILE A O 1
ATOM 844 N N . TRP A 1 102 ? 14.039 6.434 -24.524 1.00 82.75 102 TRP A N 1
ATOM 845 C CA . TRP A 1 102 ? 14.484 5.523 -25.585 1.00 82.75 102 TRP A CA 1
ATOM 846 C C . TRP A 1 102 ? 15.985 5.708 -25.866 1.00 82.75 102 TRP A C 1
ATOM 848 O O . TRP A 1 102 ? 16.338 6.611 -26.618 1.00 82.75 102 TRP A O 1
ATOM 858 N N . PRO A 1 103 ? 16.863 4.824 -25.350 1.00 82.38 103 PRO A N 1
ATOM 859 C CA . PRO A 1 103 ? 18.319 4.951 -25.500 1.00 82.38 103 PRO A CA 1
ATOM 860 C C . PRO A 1 103 ? 18.848 4.819 -26.943 1.00 82.38 103 PRO A C 1
ATOM 862 O O . PRO A 1 103 ? 19.064 3.697 -27.404 1.00 82.38 103 PRO A O 1
ATOM 865 N N . SER A 1 104 ? 19.098 5.915 -27.668 1.00 79.75 104 SER A N 1
ATOM 866 C CA . SER A 1 104 ? 19.448 5.909 -29.103 1.00 79.75 104 SER A CA 1
ATOM 867 C C . SER A 1 104 ? 20.675 6.757 -29.470 1.00 79.75 104 SER A C 1
ATOM 869 O O . SER A 1 104 ? 21.098 7.656 -28.749 1.00 79.75 104 SER A O 1
ATOM 871 N N . GLY A 1 105 ? 21.280 6.447 -30.623 1.00 79.56 105 GLY A N 1
ATOM 872 C CA . GLY A 1 105 ? 22.371 7.239 -31.200 1.00 79.56 105 GLY A CA 1
ATOM 873 C C . GLY A 1 105 ? 23.590 7.396 -30.280 1.00 79.56 105 GLY A C 1
ATOM 874 O O . GLY A 1 105 ? 24.004 6.450 -29.606 1.00 79.56 105 GLY A O 1
ATOM 875 N N . LEU A 1 106 ? 24.166 8.603 -30.273 1.00 78.00 106 LEU A N 1
ATOM 876 C CA . LEU A 1 106 ? 25.360 8.958 -29.493 1.00 78.00 106 LEU A CA 1
ATOM 877 C C . LEU A 1 106 ? 25.080 9.084 -27.982 1.00 78.00 106 LEU A C 1
ATOM 879 O O . LEU A 1 106 ? 25.984 8.872 -27.178 1.00 78.00 106 LEU A O 1
ATOM 883 N N . ALA A 1 107 ? 23.833 9.366 -27.584 1.00 83.56 107 ALA A N 1
ATOM 884 C CA . ALA A 1 107 ? 23.427 9.539 -26.183 1.00 83.56 107 ALA A CA 1
ATOM 885 C C . ALA A 1 107 ? 22.995 8.229 -25.491 1.00 83.56 107 ALA A C 1
ATOM 887 O O . ALA A 1 107 ? 22.710 8.224 -24.293 1.00 83.56 107 ALA A O 1
ATOM 888 N N . LYS A 1 108 ? 23.014 7.097 -26.210 1.00 84.25 108 LYS A N 1
ATOM 889 C CA . LYS A 1 108 ? 22.490 5.793 -25.768 1.00 84.25 108 LYS A CA 1
ATOM 890 C C . LYS A 1 108 ? 22.900 5.383 -24.349 1.00 84.25 108 LYS A C 1
ATOM 892 O O . LYS A 1 108 ? 22.084 4.854 -23.603 1.00 84.25 108 LYS A O 1
ATOM 897 N N . VAL A 1 109 ? 24.160 5.573 -23.957 1.00 85.88 109 VAL A N 1
ATOM 898 C CA . VAL A 1 109 ? 24.626 5.162 -22.617 1.00 85.88 109 VAL A CA 1
ATOM 899 C C . VAL A 1 109 ? 24.063 6.068 -21.518 1.00 85.88 109 VAL A C 1
ATOM 901 O O . VAL A 1 109 ? 23.722 5.570 -20.447 1.00 85.88 109 VAL A O 1
ATOM 904 N N . ALA A 1 110 ? 23.951 7.373 -21.774 1.00 88.75 110 ALA A N 1
ATOM 905 C CA . ALA A 1 110 ? 23.414 8.335 -20.816 1.00 88.75 110 ALA A CA 1
ATOM 906 C C . ALA A 1 110 ? 21.908 8.115 -20.604 1.00 88.75 110 ALA A C 1
ATOM 908 O O . ALA A 1 110 ? 21.487 7.867 -19.477 1.00 88.75 110 ALA A O 1
ATOM 909 N N . GLU A 1 111 ? 21.135 8.056 -21.690 1.00 88.19 111 GLU A N 1
ATOM 910 C CA . GLU A 1 111 ? 19.688 7.785 -21.658 1.00 88.19 111 GLU A CA 1
ATOM 911 C C . GLU A 1 111 ? 19.381 6.428 -21.004 1.00 88.19 111 GLU A C 1
ATOM 913 O O . GLU A 1 111 ? 18.410 6.268 -20.266 1.00 88.19 111 GLU A O 1
ATOM 918 N N . PHE A 1 112 ? 20.237 5.423 -21.219 1.00 87.81 112 PHE A N 1
ATOM 919 C CA . PHE A 1 112 ? 20.098 4.135 -20.545 1.00 87.81 112 PHE A CA 1
ATOM 920 C C . PHE A 1 112 ? 20.254 4.240 -19.021 1.00 87.81 112 PHE A C 1
ATOM 922 O O . PHE A 1 112 ? 19.496 3.613 -18.277 1.00 87.81 112 PHE A O 1
ATOM 929 N N . ARG A 1 113 ? 21.247 5.001 -18.547 1.00 90.00 113 ARG A N 1
ATOM 930 C CA . ARG A 1 113 ? 21.472 5.212 -17.110 1.00 90.00 113 ARG A CA 1
ATOM 931 C C . ARG A 1 113 ? 20.307 5.968 -16.484 1.00 90.00 113 ARG A C 1
ATOM 933 O O . ARG A 1 113 ? 19.822 5.543 -15.444 1.00 90.00 113 ARG A O 1
ATOM 940 N N . GLU A 1 114 ? 19.825 7.014 -17.142 1.00 91.94 114 GLU A N 1
ATOM 941 C CA . GLU A 1 114 ? 18.676 7.800 -16.685 1.00 91.94 114 GLU A CA 1
ATOM 942 C C . GLU A 1 114 ? 17.407 6.946 -16.587 1.00 91.94 114 GLU A C 1
ATOM 944 O O . GLU A 1 114 ? 16.775 6.876 -15.534 1.00 91.94 114 GLU A O 1
ATOM 949 N N . ARG A 1 115 ? 17.102 6.163 -17.630 1.00 91.44 115 ARG A N 1
ATOM 950 C CA . ARG A 1 115 ? 16.013 5.177 -17.589 1.00 91.44 115 ARG A CA 1
ATOM 951 C C . ARG A 1 115 ? 16.127 4.234 -16.396 1.00 91.44 115 ARG A C 1
ATOM 953 O O . ARG A 1 115 ? 15.118 3.879 -15.791 1.00 91.44 115 ARG A O 1
ATOM 960 N N . ARG A 1 116 ? 17.341 3.783 -16.077 1.00 91.31 116 ARG A N 1
ATOM 961 C CA . ARG A 1 116 ? 17.575 2.876 -14.953 1.00 91.31 116 ARG A CA 1
ATOM 962 C C . ARG A 1 116 ? 17.262 3.540 -13.615 1.00 91.31 116 ARG A C 1
ATOM 964 O O . ARG A 1 116 ? 16.632 2.885 -12.794 1.00 91.31 116 ARG A O 1
ATOM 971 N N . VAL A 1 117 ? 17.650 4.802 -13.430 1.00 95.12 117 VAL A N 1
ATOM 972 C CA . VAL A 1 117 ? 17.347 5.570 -12.213 1.00 95.12 117 VAL A CA 1
ATOM 973 C C . VAL A 1 117 ? 15.841 5.598 -11.969 1.00 95.12 117 VAL A C 1
ATOM 975 O O . VAL A 1 117 ? 15.403 5.171 -10.910 1.00 95.12 117 VAL A O 1
ATOM 978 N N . HIS A 1 118 ? 15.034 5.948 -12.972 1.00 95.88 118 HIS A N 1
ATOM 979 C CA . HIS A 1 118 ? 13.572 5.950 -12.833 1.00 95.88 118 HIS A CA 1
ATOM 980 C C . HIS A 1 118 ? 12.984 4.570 -12.494 1.00 95.88 118 HIS A C 1
ATOM 982 O O . HIS A 1 118 ? 12.071 4.447 -11.680 1.00 95.88 118 HIS A O 1
ATOM 988 N N . LEU A 1 119 ? 13.507 3.490 -13.084 1.00 94.81 119 LEU A N 1
ATOM 989 C CA . LEU A 1 119 ? 13.052 2.139 -12.734 1.00 94.81 119 LEU A CA 1
ATOM 990 C C . LEU A 1 119 ? 13.467 1.734 -11.310 1.00 94.81 119 LEU A C 1
ATOM 992 O O . LEU A 1 119 ? 12.723 1.005 -10.653 1.00 94.81 119 LEU A O 1
ATOM 996 N N . ASP A 1 120 ? 14.626 2.192 -10.838 1.00 96.38 120 ASP A N 1
ATOM 997 C CA . ASP A 1 120 ? 15.105 1.956 -9.475 1.00 96.38 120 ASP A CA 1
ATOM 998 C C . ASP A 1 120 ? 14.270 2.754 -8.457 1.00 96.38 120 ASP A C 1
ATOM 1000 O O . ASP A 1 120 ? 13.815 2.177 -7.468 1.00 96.38 120 ASP A O 1
ATOM 1004 N N . GLU A 1 121 ? 13.946 4.014 -8.753 1.00 98.12 121 GLU A N 1
ATOM 1005 C CA . GLU A 1 121 ? 13.015 4.838 -7.971 1.00 98.12 121 GLU A CA 1
ATOM 1006 C C . GLU A 1 121 ? 11.614 4.216 -7.926 1.00 98.12 121 GLU A C 1
ATOM 1008 O O . GLU A 1 121 ? 11.019 4.085 -6.858 1.00 98.12 121 GLU A O 1
ATOM 1013 N N . CYS A 1 122 ? 11.094 3.724 -9.057 1.00 98.00 122 CYS A N 1
ATOM 1014 C CA . CYS A 1 122 ? 9.823 2.996 -9.092 1.00 98.00 122 CYS A CA 1
ATOM 1015 C C . CYS A 1 122 ? 9.826 1.785 -8.140 1.00 98.00 122 CYS A C 1
ATOM 1017 O O . CYS A 1 122 ? 8.823 1.530 -7.469 1.00 98.00 122 CYS A O 1
ATOM 1019 N N . ILE A 1 123 ? 10.929 1.030 -8.077 1.00 97.88 123 ILE A N 1
ATOM 1020 C CA . ILE A 1 123 ? 11.081 -0.092 -7.139 1.00 97.88 123 ILE A CA 1
ATOM 1021 C C . ILE A 1 123 ? 11.121 0.421 -5.694 1.00 97.88 123 ILE A C 1
ATOM 1023 O O . ILE A 1 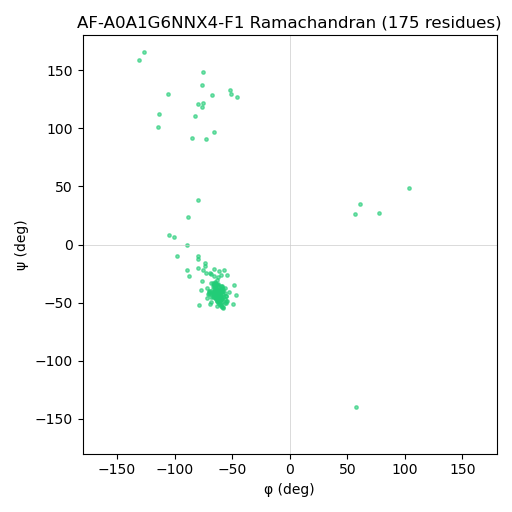123 ? 10.467 -0.166 -4.831 1.00 97.88 123 ILE A O 1
ATOM 1027 N N . GLY A 1 124 ? 11.836 1.517 -5.432 1.00 98.38 124 GLY A N 1
ATOM 1028 C CA . GLY A 1 124 ? 11.867 2.180 -4.128 1.00 98.38 124 GLY A CA 1
ATOM 1029 C C . GLY A 1 124 ? 10.468 2.559 -3.638 1.00 98.38 124 GLY A C 1
ATOM 1030 O O . GLY A 1 124 ? 10.071 2.173 -2.540 1.00 98.38 124 GLY A O 1
ATOM 1031 N N . TRP A 1 125 ? 9.664 3.204 -4.487 1.00 98.62 125 TRP A N 1
ATOM 1032 C CA . TRP A 1 125 ? 8.282 3.562 -4.155 1.00 98.62 125 TRP A CA 1
ATOM 1033 C C . TRP A 1 125 ? 7.370 2.345 -3.946 1.00 98.62 125 TRP A C 1
ATOM 1035 O O . TRP A 1 125 ? 6.473 2.396 -3.105 1.00 98.62 125 TRP A O 1
ATOM 1045 N N . LEU A 1 126 ? 7.600 1.231 -4.654 1.00 98.50 126 LEU A N 1
ATOM 1046 C CA . LEU A 1 126 ? 6.880 -0.027 -4.406 1.00 98.50 126 LEU A CA 1
ATOM 1047 C C . LEU A 1 126 ? 7.220 -0.634 -3.034 1.00 98.50 126 LEU A C 1
ATOM 1049 O O . LEU A 1 126 ? 6.344 -1.188 -2.371 1.00 98.50 126 LEU A O 1
ATOM 1053 N N . HIS A 1 127 ? 8.468 -0.512 -2.581 1.00 98.38 127 HIS A N 1
ATOM 1054 C CA . HIS A 1 127 ? 8.830 -0.889 -1.216 1.00 98.38 127 HIS A CA 1
ATOM 1055 C C . HIS A 1 127 ? 8.215 0.060 -0.180 1.00 98.38 127 HIS A C 1
ATOM 1057 O O . HIS A 1 127 ? 7.694 -0.420 0.824 1.00 98.38 127 HIS A O 1
ATOM 1063 N N . ALA A 1 128 ? 8.195 1.368 -0.454 1.00 98.31 128 ALA A N 1
ATOM 1064 C CA . ALA A 1 128 ? 7.573 2.355 0.426 1.00 98.31 128 ALA A CA 1
ATOM 1065 C C . ALA A 1 128 ? 6.082 2.055 0.646 1.00 98.31 128 ALA A C 1
ATOM 1067 O O . ALA A 1 128 ? 5.646 1.934 1.784 1.00 98.31 128 ALA A O 1
ATOM 1068 N N . ILE A 1 129 ? 5.301 1.818 -0.419 1.00 97.94 129 ILE A N 1
ATOM 1069 C CA . ILE A 1 129 ? 3.870 1.506 -0.253 1.00 97.94 129 ILE A CA 1
ATOM 1070 C C . ILE A 1 129 ? 3.636 0.193 0.501 1.00 97.94 129 ILE A C 1
ATOM 1072 O O . ILE A 1 129 ? 2.682 0.083 1.265 1.00 97.94 129 ILE A O 1
ATOM 1076 N N . LYS A 1 130 ? 4.507 -0.806 0.320 1.00 96.94 130 LYS A N 1
ATOM 1077 C CA . LYS A 1 130 ? 4.433 -2.060 1.079 1.00 96.94 130 LYS A CA 1
ATOM 1078 C C . LYS A 1 130 ? 4.625 -1.810 2.576 1.00 96.94 130 LYS A C 1
ATOM 1080 O O . LYS A 1 130 ? 3.894 -2.387 3.377 1.00 96.94 130 LYS A O 1
ATOM 1085 N N . GLN A 1 131 ? 5.587 -0.961 2.933 1.00 96.88 131 GLN A N 1
ATOM 1086 C CA . GLN A 1 131 ? 5.856 -0.580 4.316 1.00 96.88 131 GLN A CA 1
ATOM 1087 C C . GLN A 1 131 ? 4.701 0.227 4.917 1.00 96.88 131 GLN A C 1
ATOM 1089 O O . GLN A 1 131 ? 4.255 -0.108 6.010 1.00 96.88 131 GLN A O 1
ATOM 1094 N N . GLU A 1 132 ? 4.161 1.211 4.193 1.00 97.00 132 GLU A N 1
ATOM 1095 C CA . GLU A 1 132 ? 3.012 1.991 4.680 1.00 97.00 132 GLU A CA 1
ATOM 1096 C C . GLU A 1 132 ? 1.785 1.105 4.920 1.00 97.00 132 GLU A C 1
ATOM 1098 O O . GLU A 1 132 ? 1.153 1.168 5.969 1.00 97.00 132 GLU A O 1
ATOM 1103 N N . LEU A 1 133 ? 1.478 0.180 4.004 1.00 95.69 133 LEU A N 1
ATOM 1104 C CA . LEU A 1 133 ? 0.376 -0.766 4.207 1.00 95.69 133 LEU A CA 1
ATOM 1105 C C . LEU A 1 133 ? 0.598 -1.671 5.426 1.00 95.69 133 LEU A C 1
ATOM 1107 O O . LEU A 1 133 ? -0.363 -2.025 6.108 1.00 95.69 133 LEU A O 1
ATOM 1111 N N . GLN A 1 134 ? 1.845 -2.047 5.714 1.00 94.31 134 GLN A N 1
ATOM 1112 C CA . GLN A 1 134 ? 2.165 -2.788 6.930 1.00 94.31 134 GLN A CA 1
ATOM 1113 C C . GLN A 1 134 ? 1.936 -1.930 8.181 1.00 94.31 134 GLN A C 1
ATOM 1115 O O . GLN A 1 134 ? 1.310 -2.411 9.124 1.00 94.31 134 GLN A O 1
ATOM 1120 N N . TYR A 1 135 ? 2.375 -0.670 8.172 1.00 95.00 135 TYR A N 1
ATOM 1121 C CA . TYR A 1 135 ? 2.161 0.266 9.275 1.00 95.00 135 TYR A CA 1
ATOM 1122 C C . TYR A 1 135 ? 0.666 0.471 9.565 1.00 95.00 135 TYR A C 1
ATOM 1124 O O . TYR A 1 135 ? 0.218 0.296 10.701 1.00 95.00 135 TYR A O 1
ATOM 1132 N N . ILE A 1 136 ? -0.142 0.703 8.527 1.00 94.38 136 ILE A N 1
ATOM 1133 C CA . ILE A 1 136 ? -1.605 0.803 8.639 1.00 94.38 136 ILE A CA 1
ATOM 1134 C C . ILE A 1 136 ? -2.194 -0.451 9.305 1.00 94.38 136 ILE A C 1
ATOM 1136 O O . ILE A 1 136 ? -3.042 -0.345 10.196 1.00 94.38 136 ILE A O 1
ATOM 1140 N N . ALA A 1 137 ? -1.731 -1.642 8.913 1.00 92.69 137 ALA A N 1
ATOM 1141 C CA . ALA A 1 137 ? -2.207 -2.907 9.470 1.00 92.69 137 ALA A CA 1
ATOM 1142 C C . ALA A 1 137 ? -1.786 -3.151 10.931 1.00 92.69 137 ALA A C 1
ATOM 1144 O O . ALA A 1 137 ? -2.438 -3.927 11.637 1.00 92.69 137 ALA A O 1
ATOM 1145 N N . GLU A 1 138 ? -0.699 -2.528 11.388 1.00 92.12 138 GLU A N 1
ATOM 1146 C CA . GLU A 1 138 ? -0.242 -2.588 12.779 1.00 92.12 138 GLU A CA 1
ATOM 1147 C C . GLU A 1 138 ? -1.085 -1.682 13.687 1.00 92.12 138 GLU A C 1
ATOM 1149 O O . GLU A 1 138 ? -1.446 -2.083 14.799 1.00 92.12 138 GLU A O 1
ATOM 1154 N N . ILE A 1 139 ? -1.466 -0.501 13.197 1.00 91.88 139 ILE A N 1
ATOM 1155 C CA . ILE A 1 139 ? -2.254 0.478 13.956 1.00 91.88 139 ILE A CA 1
ATOM 1156 C C . ILE A 1 139 ? -3.740 0.100 13.995 1.00 91.88 139 ILE A C 1
ATOM 1158 O O . ILE A 1 139 ? -4.358 0.018 15.070 1.00 91.88 139 ILE A O 1
ATOM 1162 N N . LEU A 1 140 ? -4.341 -0.156 12.832 1.00 90.88 140 LEU A N 1
ATOM 1163 C CA . LEU A 1 140 ? -5.779 -0.374 12.737 1.00 90.88 140 LEU A CA 1
ATOM 1164 C C . LEU A 1 140 ? -6.189 -1.765 13.253 1.00 90.88 140 LEU A C 1
ATOM 1166 O O . LEU A 1 140 ? -5.448 -2.747 13.145 1.00 90.88 140 LEU A O 1
ATOM 1170 N N . PRO A 1 141 ? -7.393 -1.896 13.834 1.00 88.75 141 PRO A N 1
ATOM 1171 C CA . PRO A 1 141 ? -7.985 -3.197 14.103 1.00 88.75 141 PRO A CA 1
ATOM 1172 C C . PRO A 1 141 ? -8.440 -3.808 12.773 1.00 88.75 141 PRO A C 1
ATOM 1174 O O . PRO A 1 141 ? -9.553 -3.564 12.326 1.00 88.75 141 PRO A O 1
ATOM 1177 N N . VAL A 1 142 ? -7.560 -4.570 12.121 1.00 88.50 142 VAL A N 1
ATOM 1178 C CA . VAL A 1 142 ? -7.818 -5.165 10.798 1.00 88.50 142 VAL A CA 1
ATOM 1179 C C . VAL A 1 142 ? -7.579 -6.671 10.782 1.00 88.50 142 VAL A C 1
ATOM 1181 O O . VAL A 1 142 ? -6.943 -7.252 11.673 1.00 88.50 142 VAL A O 1
ATOM 1184 N N . ASP A 1 143 ? -8.072 -7.312 9.724 1.00 82.88 143 ASP A N 1
ATOM 1185 C CA . ASP A 1 143 ? -7.668 -8.661 9.346 1.00 82.88 143 ASP A CA 1
ATOM 1186 C C . ASP A 1 143 ? -6.355 -8.637 8.546 1.00 82.88 143 ASP A C 1
ATOM 1188 O O . ASP A 1 143 ? -6.311 -8.211 7.388 1.00 82.88 143 ASP A O 1
ATOM 1192 N N . LYS A 1 144 ? -5.282 -9.146 9.162 1.00 82.12 144 LYS A N 1
ATOM 1193 C CA . LYS A 1 144 ? -3.934 -9.212 8.577 1.00 82.12 144 LYS A CA 1
ATOM 1194 C C . LYS A 1 144 ? -3.887 -10.023 7.276 1.00 82.12 144 LYS A C 1
ATOM 1196 O O . LYS A 1 144 ? -3.049 -9.742 6.421 1.00 82.12 144 LYS A O 1
ATOM 1201 N N . ASN A 1 145 ? -4.801 -10.977 7.079 1.00 82.19 145 ASN A N 1
ATOM 1202 C CA . ASN A 1 145 ? -4.831 -11.801 5.868 1.00 82.19 145 ASN A CA 1
ATOM 1203 C C . ASN A 1 145 ? -5.134 -10.976 4.608 1.00 82.19 145 ASN A C 1
ATOM 1205 O O . ASN A 1 145 ? -4.576 -11.243 3.544 1.00 82.19 145 ASN A O 1
ATOM 1209 N N . LYS A 1 146 ? -5.953 -9.920 4.723 1.00 78.81 146 LYS A N 1
ATOM 1210 C CA . LYS A 1 146 ? -6.255 -9.018 3.597 1.00 78.81 146 LYS A CA 1
ATOM 1211 C C . LYS A 1 146 ? -5.007 -8.271 3.113 1.00 78.81 146 LYS A C 1
ATOM 1213 O O . LYS A 1 146 ? -4.840 -8.061 1.913 1.00 78.81 146 LYS A O 1
ATOM 1218 N N . TYR A 1 147 ? -4.102 -7.940 4.033 1.00 89.00 147 TYR A N 1
ATOM 1219 C CA . TYR A 1 147 ? -2.846 -7.250 3.736 1.00 89.00 147 TYR A CA 1
ATOM 1220 C C . TYR A 1 147 ? -1.789 -8.170 3.122 1.00 89.00 147 TYR A C 1
ATOM 1222 O O . TYR A 1 147 ? -1.002 -7.733 2.283 1.00 89.00 147 TYR A O 1
ATOM 1230 N N . ALA A 1 148 ? -1.794 -9.458 3.476 1.00 89.44 148 ALA A N 1
ATOM 1231 C CA . ALA A 1 148 ? -0.888 -10.437 2.879 1.00 89.44 148 ALA A CA 1
ATOM 1232 C C . ALA A 1 148 ? -1.084 -10.545 1.355 1.00 89.44 148 ALA A C 1
ATOM 1234 O O . ALA A 1 148 ? -0.109 -10.588 0.605 1.00 89.44 148 ALA A O 1
ATOM 1235 N N . ASN A 1 149 ? -2.335 -10.506 0.884 1.00 90.56 149 ASN A N 1
ATOM 1236 C CA . ASN A 1 149 ? -2.645 -10.586 -0.544 1.00 90.56 149 ASN A CA 1
ATOM 1237 C C . ASN A 1 149 ? -2.075 -9.398 -1.329 1.00 90.56 149 ASN A C 1
ATOM 1239 O O . ASN A 1 149 ? -1.332 -9.603 -2.288 1.00 90.56 149 ASN A O 1
ATOM 1243 N N . ILE A 1 150 ? -2.358 -8.162 -0.902 1.00 93.12 150 ILE A N 1
ATOM 1244 C CA . ILE A 1 150 ? -1.846 -6.971 -1.597 1.00 93.12 150 ILE A CA 1
ATOM 1245 C C . ILE A 1 150 ? -0.316 -6.873 -1.505 1.00 93.12 150 ILE A C 1
ATOM 1247 O O . ILE A 1 150 ? 0.337 -6.488 -2.472 1.00 93.12 150 ILE A O 1
ATOM 1251 N N . SER A 1 151 ? 0.274 -7.307 -0.388 1.00 94.19 151 SER A N 1
ATOM 1252 C CA . SER A 1 151 ? 1.728 -7.393 -0.215 1.00 94.19 151 SER A CA 1
ATOM 1253 C C . SER A 1 151 ? 2.370 -8.332 -1.246 1.00 94.19 151 SER A C 1
ATOM 1255 O O . SER A 1 151 ? 3.356 -7.967 -1.890 1.00 94.19 151 SER A O 1
ATOM 1257 N N . ASN A 1 152 ? 1.762 -9.498 -1.490 1.00 94.50 152 ASN A N 1
ATOM 1258 C CA . ASN A 1 152 ? 2.205 -10.426 -2.532 1.00 94.50 152 ASN A CA 1
ATOM 1259 C C . ASN A 1 152 ? 2.077 -9.820 -3.936 1.00 94.50 152 ASN A C 1
ATOM 1261 O O . ASN A 1 152 ? 2.963 -10.000 -4.773 1.00 94.50 152 ASN A O 1
ATOM 1265 N N . GLU A 1 153 ? 1.002 -9.078 -4.208 1.00 95.69 153 GLU A N 1
ATOM 1266 C CA . GLU A 1 153 ? 0.838 -8.389 -5.489 1.00 95.69 153 GLU A CA 1
ATOM 1267 C C . GLU A 1 153 ? 1.903 -7.313 -5.726 1.00 95.69 153 GLU A C 1
ATOM 1269 O O . GLU A 1 153 ? 2.409 -7.191 -6.846 1.00 95.69 153 GLU A O 1
ATOM 1274 N N . ILE A 1 154 ? 2.266 -6.562 -4.684 1.00 97.19 154 ILE A N 1
ATOM 1275 C CA . ILE A 1 154 ? 3.340 -5.567 -4.738 1.00 97.19 154 ILE A CA 1
ATOM 1276 C C . ILE A 1 154 ? 4.687 -6.249 -4.995 1.00 97.19 154 ILE A C 1
ATOM 1278 O O . ILE A 1 154 ? 5.447 -5.793 -5.848 1.00 97.19 154 ILE A O 1
ATOM 1282 N N . GLU A 1 155 ? 4.965 -7.382 -4.346 1.00 97.12 155 GLU A N 1
ATOM 1283 C CA . GLU A 1 155 ? 6.202 -8.139 -4.573 1.00 97.12 155 GLU A CA 1
ATOM 1284 C C . GLU A 1 155 ? 6.300 -8.669 -6.013 1.00 97.12 155 GLU A C 1
ATOM 1286 O O . GLU A 1 155 ? 7.352 -8.593 -6.657 1.00 97.12 155 GLU A O 1
ATOM 1291 N N . GLN A 1 156 ? 5.184 -9.144 -6.572 1.00 96.12 156 GLN A N 1
ATOM 1292 C CA . GLN A 1 156 ? 5.109 -9.503 -7.989 1.00 96.12 156 GLN A CA 1
ATOM 1293 C C . GLN A 1 156 ? 5.415 -8.296 -8.883 1.00 96.12 156 GLN A C 1
ATOM 1295 O O . GLN A 1 156 ? 6.227 -8.414 -9.800 1.00 96.12 156 GLN A O 1
ATOM 1300 N N . ALA A 1 157 ? 4.832 -7.126 -8.603 1.00 96.56 157 ALA A N 1
ATOM 1301 C CA . ALA A 1 157 ? 5.105 -5.913 -9.371 1.00 96.56 157 ALA A CA 1
ATOM 1302 C C . ALA A 1 157 ? 6.579 -5.483 -9.292 1.00 96.56 157 ALA A C 1
ATOM 1304 O O . ALA A 1 157 ? 7.165 -5.146 -10.321 1.00 96.56 157 ALA A O 1
ATOM 1305 N N . ILE A 1 158 ? 7.213 -5.570 -8.118 1.00 97.31 158 ILE A N 1
ATOM 1306 C CA . ILE A 1 158 ? 8.654 -5.319 -7.949 1.00 97.31 158 ILE A CA 1
ATOM 1307 C C . ILE A 1 158 ? 9.463 -6.230 -8.877 1.00 97.31 158 ILE A C 1
ATOM 1309 O O . ILE A 1 158 ? 10.362 -5.768 -9.584 1.00 97.31 158 ILE A O 1
ATOM 1313 N N . ASN A 1 159 ? 9.133 -7.521 -8.919 1.00 95.56 159 ASN A N 1
ATOM 1314 C CA . ASN A 1 159 ? 9.813 -8.478 -9.788 1.00 95.56 159 ASN A CA 1
ATOM 1315 C C . ASN A 1 159 ? 9.590 -8.181 -11.277 1.00 95.56 159 ASN A C 1
ATOM 1317 O O . ASN A 1 159 ? 10.535 -8.280 -12.062 1.00 95.56 159 ASN A O 1
ATOM 1321 N N . MET A 1 160 ? 8.392 -7.736 -11.663 1.00 94.75 160 MET A N 1
ATOM 1322 C CA . MET A 1 160 ? 8.107 -7.303 -13.034 1.00 94.75 160 MET A CA 1
ATOM 1323 C C . MET A 1 160 ? 8.939 -6.075 -13.430 1.00 94.75 160 MET A C 1
ATOM 1325 O O . MET A 1 160 ? 9.549 -6.075 -14.500 1.00 94.75 160 MET A O 1
ATOM 1329 N N . VAL A 1 161 ? 9.044 -5.054 -12.569 1.00 94.12 161 VAL A N 1
ATOM 1330 C CA . VAL A 1 161 ? 9.873 -3.860 -12.836 1.00 94.12 161 VAL A CA 1
ATOM 1331 C C . VAL A 1 161 ? 11.363 -4.225 -12.890 1.00 94.12 161 VAL A C 1
ATOM 1333 O O . VAL A 1 161 ? 12.077 -3.800 -13.804 1.00 94.12 161 VAL A O 1
ATOM 1336 N N . LYS A 1 162 ? 11.839 -5.103 -11.994 1.00 92.12 162 LYS A N 1
ATOM 1337 C CA . LYS A 1 162 ? 13.198 -5.676 -12.061 1.00 92.12 162 LYS A CA 1
ATOM 1338 C C . LYS A 1 162 ? 13.436 -6.435 -13.375 1.00 92.12 162 LYS A C 1
ATOM 1340 O O . LYS A 1 162 ? 14.547 -6.373 -13.907 1.00 92.12 162 LYS A O 1
ATOM 1345 N N . GLY A 1 163 ? 12.418 -7.121 -13.897 1.00 90.19 163 GLY A N 1
ATOM 1346 C CA . GLY A 1 163 ? 12.425 -7.776 -15.206 1.00 90.19 163 GLY A CA 1
ATOM 1347 C C . GLY A 1 163 ? 12.629 -6.781 -16.348 1.00 90.19 163 GLY A C 1
ATOM 1348 O O . GLY A 1 163 ? 13.583 -6.928 -17.110 1.00 90.19 163 GLY A O 1
ATOM 1349 N N . VAL A 1 164 ? 11.836 -5.703 -16.384 1.00 87.88 164 VAL A N 1
ATOM 1350 C CA . VAL A 1 164 ? 11.980 -4.607 -17.367 1.00 87.88 164 VAL A CA 1
ATOM 1351 C C . VAL A 1 164 ? 13.396 -4.021 -17.334 1.00 87.88 164 VAL A C 1
ATOM 1353 O O . VAL A 1 164 ? 14.032 -3.845 -18.374 1.00 87.88 164 VAL A O 1
ATOM 1356 N N . ARG A 1 165 ? 13.938 -3.789 -16.134 1.00 84.38 165 ARG A N 1
ATOM 1357 C CA . ARG A 1 165 ? 15.316 -3.313 -15.944 1.00 84.38 165 ARG A CA 1
ATOM 1358 C C . ARG A 1 165 ? 16.359 -4.303 -16.480 1.00 84.38 165 ARG A C 1
ATOM 1360 O O . ARG A 1 165 ? 17.364 -3.889 -17.054 1.00 84.38 165 ARG A O 1
ATOM 1367 N N . ARG A 1 166 ? 16.150 -5.612 -16.298 1.00 82.31 166 ARG A N 1
ATOM 1368 C CA . ARG A 1 166 ? 17.060 -6.662 -16.790 1.00 82.31 166 ARG A CA 1
ATOM 1369 C C . ARG A 1 166 ? 17.020 -6.776 -18.310 1.00 82.31 166 ARG A C 1
ATOM 1371 O O . ARG A 1 166 ? 18.080 -6.893 -18.920 1.00 82.31 166 ARG A O 1
ATOM 1378 N N . ASP A 1 167 ? 15.839 -6.724 -18.913 1.00 74.25 167 ASP A N 1
ATOM 1379 C CA . ASP A 1 167 ? 15.701 -6.737 -20.369 1.00 74.25 167 ASP A CA 1
ATOM 1380 C C . ASP A 1 167 ? 16.358 -5.517 -21.002 1.00 74.25 167 ASP A C 1
ATOM 1382 O O . ASP A 1 167 ? 17.001 -5.641 -22.045 1.00 74.25 167 ASP A O 1
ATOM 1386 N N . ALA A 1 168 ? 16.320 -4.373 -20.318 1.00 66.62 168 ALA A N 1
ATOM 1387 C CA . ALA A 1 168 ? 17.037 -3.194 -20.762 1.00 66.62 168 ALA A CA 1
ATOM 1388 C C . ALA A 1 168 ? 18.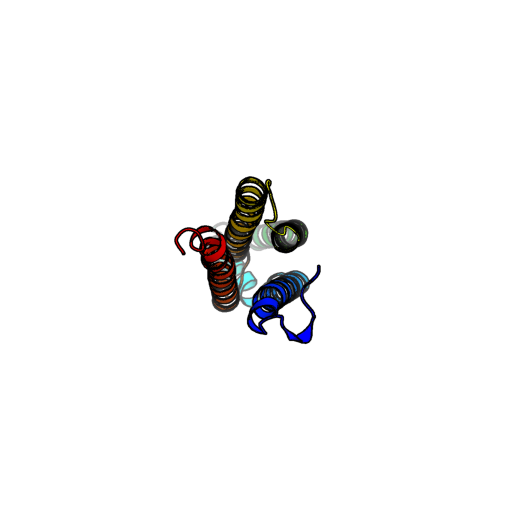563 -3.446 -20.865 1.00 66.62 168 ALA A C 1
ATOM 1390 O O . ALA A 1 168 ? 19.205 -2.980 -21.805 1.00 66.62 168 ALA A O 1
ATOM 1391 N N . ASN A 1 169 ? 19.165 -4.254 -19.982 1.00 69.56 169 ASN A N 1
ATOM 1392 C CA . ASN A 1 169 ? 20.602 -4.565 -20.058 1.00 69.56 169 ASN A CA 1
ATOM 1393 C C . ASN A 1 169 ? 21.001 -5.277 -21.367 1.00 69.56 169 ASN A C 1
ATOM 1395 O O . ASN A 1 169 ? 22.164 -5.203 -21.766 1.00 69.56 169 ASN A O 1
ATOM 1399 N N . LYS A 1 170 ? 20.068 -5.945 -22.066 1.00 65.00 170 LYS A N 1
ATOM 1400 C CA . LYS A 1 170 ? 20.344 -6.547 -23.383 1.00 65.00 170 LYS A CA 1
ATOM 1401 C C . LYS A 1 170 ? 20.730 -5.482 -24.420 1.00 65.00 170 LYS A C 1
ATOM 1403 O O . LYS A 1 170 ? 21.549 -5.761 -25.287 1.00 65.00 170 LYS A O 1
ATOM 1408 N N . PHE A 1 171 ? 20.255 -4.239 -24.281 1.00 60.94 171 PHE A N 1
ATOM 1409 C CA . PHE A 1 171 ? 20.637 -3.130 -25.168 1.00 60.94 171 PHE A CA 1
ATOM 1410 C C . PHE A 1 171 ? 22.116 -2.731 -25.060 1.00 60.94 171 PHE A C 1
ATOM 1412 O O . PHE A 1 171 ? 22.641 -2.121 -25.999 1.00 60.94 171 PHE A O 1
ATOM 1419 N N . LEU A 1 172 ? 22.780 -3.073 -23.949 1.00 62.16 172 LEU A N 1
ATOM 1420 C CA . LEU A 1 172 ? 24.221 -2.886 -23.755 1.00 62.16 172 LEU A CA 1
ATOM 1421 C C . LEU A 1 172 ? 25.047 -4.072 -24.277 1.00 62.16 172 LEU A C 1
ATOM 1423 O O . LEU A 1 172 ? 26.194 -3.864 -24.655 1.00 62.16 172 LEU A O 1
ATOM 1427 N N . LYS A 1 173 ? 24.469 -5.284 -24.317 1.00 56.62 173 LYS A N 1
ATOM 1428 C CA . LYS A 1 173 ? 25.143 -6.518 -24.762 1.00 56.62 173 LYS A CA 1
ATOM 1429 C C . LYS A 1 173 ? 25.226 -6.694 -26.279 1.00 56.62 173 LYS A C 1
ATOM 1431 O O . LYS A 1 173 ? 26.007 -7.515 -26.720 1.00 56.62 173 LYS A O 1
ATOM 1436 N N . ASN A 1 174 ? 24.500 -5.912 -27.079 1.00 53.06 174 ASN A N 1
ATOM 1437 C CA . ASN A 1 174 ? 24.699 -5.880 -28.539 1.00 53.06 174 ASN A CA 1
ATOM 1438 C C . ASN A 1 174 ? 25.912 -5.011 -28.939 1.00 53.06 174 ASN A C 1
ATOM 1440 O O . ASN A 1 174 ? 25.854 -4.249 -29.902 1.00 53.06 174 ASN A O 1
ATOM 1444 N N . LYS A 1 175 ? 26.980 -5.067 -28.144 1.00 49.12 175 LYS A N 1
ATOM 1445 C CA . LYS A 1 175 ? 28.343 -4.768 -28.569 1.00 49.12 175 LYS A CA 1
ATOM 1446 C C . LYS A 1 175 ? 29.020 -6.133 -28.652 1.00 49.12 175 LYS A C 1
ATOM 1448 O O . LYS A 1 175 ? 28.887 -6.889 -27.698 1.00 49.12 175 LYS A O 1
ATOM 1453 N N . ASP A 1 176 ? 29.666 -6.405 -29.779 1.00 41.22 176 ASP A N 1
ATOM 1454 C CA . ASP A 1 176 ? 30.391 -7.638 -30.135 1.00 41.22 176 ASP A CA 1
ATOM 1455 C C . ASP A 1 176 ? 29.648 -8.576 -31.111 1.00 41.22 176 ASP A C 1
ATOM 1457 O O . ASP A 1 176 ? 29.571 -9.781 -30.897 1.00 41.22 176 ASP A O 1
ATOM 1461 N N . THR A 1 177 ? 29.136 -8.010 -32.210 1.00 35.19 177 THR A N 1
ATOM 1462 C CA . THR A 1 177 ? 29.175 -8.598 -33.570 1.00 35.19 177 THR A CA 1
ATOM 1463 C C . THR A 1 177 ? 29.128 -7.474 -34.588 1.00 35.19 177 THR A C 1
ATOM 1465 O O . THR A 1 177 ? 28.215 -6.627 -34.438 1.00 35.19 177 THR A O 1
#

Mean predicted aligned error: 7.14 Å

Radius of gyration: 23.06 Å; Cα contacts (8 Å, |Δi|>4): 118; chains: 1; bounding box: 48×23×76 Å

Foldseek 3Di:
DDDDPVPPDPLVVVLLVLLVVLLVLVLVCLVVLVAFDPVLVVVVLVVVLVPDPPPVCSVVVSVVVVVVVVVVSVVVSVVLSVVLNVLSVLLNVLQVVLVVQDQDDPCNVVSLVVSLVSLVSSLVSLVVSLVSSVVSPVPGSHDVVSSVVSNVSSVVSSVSSVVVNVVSVVVVVPPDD

Organism: NCBI:txid40841

Sequence (177 aa):
MSVVKSRRSPHNFETPRKLRQIRKAITEMGINGFGYDKERYEARIQKFADSITNFERKDEIVASMREKNKAYYSNFLHEEIVITRDIMRKVICEFEIGNSIWPSGLAKVAEFRERRVHLDECIGWLHAIKQELQYIAEILPVDKNKYANISNEIEQAINMVKGVRRDANKFLKNKDT

Solvent-accessible surface area (backbone atoms only — not comparable to full-atom values): 9791 Å² total; per-residue (Å²): 134,84,81,56,79,88,76,55,62,73,76,74,54,50,54,65,48,50,55,52,50,51,48,48,52,52,49,53,31,43,76,54,57,64,49,62,34,68,69,55,42,50,54,52,50,48,57,53,55,72,68,53,82,56,70,93,51,39,65,60,53,48,52,53,50,51,54,52,52,52,56,48,51,54,51,49,52,55,51,50,42,52,52,54,50,52,38,49,50,48,27,52,48,26,42,52,54,23,66,68,52,74,58,50,84,93,52,23,70,58,43,44,52,54,25,47,50,26,47,52,50,20,43,51,33,49,51,48,48,49,50,51,55,48,52,52,56,70,72,44,42,47,66,66,69,67,53,52,55,57,48,51,54,48,53,51,49,46,52,44,53,51,45,57,56,53,59,53,52,54,75,67,60,80,63,92,130

Nearest PDB structures (foldseek):
  5oen-assembly1_B  TM=2.576E-01  e=5.317E-01  Mus musculus
  1r0d-assembly3_D  TM=3.283E-01  e=2.014E+00  Homo sapiens

pLDDT: mean 86.57, std 15.14, range [35.19, 98.62]

Secondary structure (DSSP, 8-state):
-PPPGGGS-GGGTHHHHHHHHHHHHHHHHHHTGGGB-HHHHHHHHHHHHHT---STTHHHHHHHHHHHHHHHHHHHHHHHHHHHHHHHHHHHHHHHHHHH----GGGHHHHHHHHHHHHHHHHHHHHHHHHHHHHHHHHS-B-HHHHHHHHHHHHHHHHHHHHHHHHHHHHHH----